Protein AF-A0A150Q938-F1 (afdb_monomer)

Radius of gyration: 15.61 Å; Cα contacts (8 Å, |Δi|>4): 408; chains: 1; bounding box: 39×39×45 Å

Mean predicted aligned error: 3.05 Å

Structure (mmCIF, N/CA/C/O backbone):
data_AF-A0A150Q938-F1
#
_entry.id   AF-A0A150Q938-F1
#
loop_
_atom_site.group_PDB
_atom_site.id
_atom_site.type_symbol
_atom_site.label_atom_id
_atom_site.label_alt_id
_atom_site.label_comp_id
_atom_site.label_asym_id
_atom_site.label_entity_id
_atom_site.label_seq_id
_atom_site.pdbx_PDB_ins_code
_atom_site.Cartn_x
_atom_site.Cartn_y
_atom_site.Cartn_z
_atom_site.occupancy
_atom_site.B_iso_or_equiv
_atom_site.auth_seq_id
_atom_site.auth_comp_id
_atom_site.auth_asym_id
_atom_site.auth_atom_id
_atom_site.pdbx_PDB_model_num
ATOM 1 N N . MET A 1 1 ? -13.791 1.016 -12.709 1.00 67.88 1 MET A N 1
ATOM 2 C CA . MET A 1 1 ? -12.717 1.464 -11.797 1.00 67.88 1 MET A CA 1
ATOM 3 C C . MET A 1 1 ? -12.710 0.526 -10.602 1.00 67.88 1 MET A C 1
ATOM 5 O O . MET A 1 1 ? -13.787 0.150 -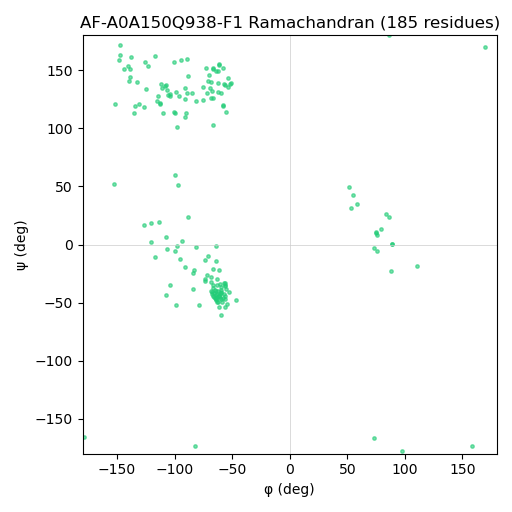10.162 1.00 67.88 1 MET A O 1
ATOM 9 N N . SER A 1 2 ? -11.537 0.070 -10.159 1.00 90.56 2 SER A N 1
ATOM 10 C CA . SER A 1 2 ? -11.429 -0.895 -9.054 1.00 90.56 2 SER A CA 1
ATOM 11 C C . SER A 1 2 ? -11.876 -0.254 -7.722 1.00 90.56 2 SER A C 1
ATOM 13 O O . SER A 1 2 ? -11.40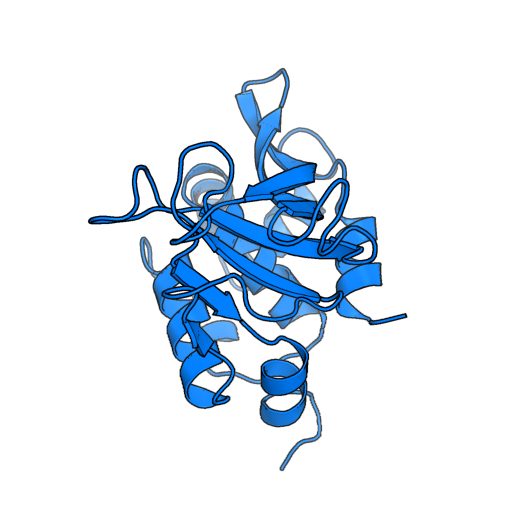7 0.852 -7.439 1.00 90.56 2 SER A O 1
ATOM 15 N N . PRO A 1 3 ? -12.735 -0.894 -6.894 1.00 93.81 3 PRO A N 1
ATOM 16 C CA . PRO A 1 3 ? -13.204 -0.321 -5.624 1.00 93.81 3 PRO A CA 1
ATOM 17 C C . PRO A 1 3 ? -12.073 0.073 -4.668 1.00 93.81 3 PRO A C 1
ATOM 19 O O . PRO A 1 3 ? -12.161 1.095 -3.989 1.00 93.81 3 PRO A O 1
ATOM 22 N N . ILE A 1 4 ? -10.973 -0.690 -4.649 1.00 96.94 4 ILE A N 1
ATOM 23 C CA . ILE A 1 4 ? -9.808 -0.340 -3.827 1.00 96.94 4 ILE A CA 1
ATOM 24 C C . ILE A 1 4 ? -9.118 0.933 -4.312 1.00 96.94 4 ILE A C 1
ATOM 26 O O . ILE A 1 4 ? -8.672 1.717 -3.485 1.00 96.94 4 ILE A O 1
ATOM 30 N N . VAL A 1 5 ? -9.073 1.186 -5.623 1.00 97.88 5 VAL A N 1
ATOM 31 C CA . VAL A 1 5 ? -8.466 2.407 -6.174 1.00 97.88 5 VAL A CA 1
ATOM 32 C C . VAL A 1 5 ? -9.305 3.626 -5.809 1.00 97.88 5 VAL A C 1
ATOM 34 O O . VAL A 1 5 ? -8.754 4.666 -5.455 1.00 97.88 5 VAL A O 1
ATOM 37 N N . GLU A 1 6 ? -10.632 3.505 -5.862 1.00 97.81 6 GLU A N 1
ATOM 38 C CA . GLU A 1 6 ? -11.543 4.573 -5.448 1.00 97.81 6 GLU A CA 1
ATOM 39 C C . GLU A 1 6 ? -11.393 4.886 -3.956 1.00 97.81 6 GLU A C 1
ATOM 41 O O . GLU A 1 6 ? -11.171 6.043 -3.584 1.00 97.81 6 GLU A O 1
ATOM 46 N N . LEU A 1 7 ? -11.416 3.847 -3.111 1.00 97.88 7 LEU A N 1
ATOM 47 C CA . LEU A 1 7 ? -11.170 3.991 -1.682 1.00 97.88 7 LEU A CA 1
ATOM 48 C C . LEU A 1 7 ? -9.817 4.659 -1.439 1.00 97.88 7 LEU A C 1
ATOM 50 O O . LEU A 1 7 ? -9.778 5.689 -0.774 1.00 97.88 7 LEU A O 1
ATOM 54 N N . ALA A 1 8 ? -8.740 4.124 -2.013 1.00 97.81 8 ALA A N 1
ATOM 55 C CA . ALA A 1 8 ? -7.379 4.615 -1.847 1.00 97.81 8 ALA A CA 1
ATOM 56 C C . ALA A 1 8 ? -7.245 6.098 -2.236 1.00 97.81 8 ALA A C 1
ATOM 58 O O . ALA A 1 8 ? -6.689 6.890 -1.475 1.00 97.81 8 ALA A O 1
ATOM 59 N N . ARG A 1 9 ? -7.837 6.520 -3.362 1.00 98.00 9 ARG A N 1
ATOM 60 C CA . ARG A 1 9 ? -7.868 7.937 -3.770 1.00 98.00 9 ARG A CA 1
ATOM 61 C C . ARG A 1 9 ? -8.567 8.829 -2.740 1.00 98.00 9 ARG A C 1
ATOM 63 O O . ARG A 1 9 ? -8.106 9.941 -2.508 1.00 98.00 9 ARG A O 1
ATOM 70 N N . SER A 1 10 ? -9.625 8.343 -2.089 1.00 97.81 10 SER A N 1
ATOM 71 C CA . SER A 1 10 ? -10.355 9.090 -1.048 1.00 97.81 10 SER A CA 1
ATOM 72 C C . SER A 1 10 ? -9.587 9.265 0.274 1.00 97.81 10 SER A C 1
ATOM 74 O O . SER A 1 10 ? -10.065 9.972 1.170 1.00 97.81 10 SER A O 1
ATOM 76 N N . LEU A 1 11 ? -8.449 8.575 0.430 1.00 98.00 11 LEU A N 1
ATOM 77 C CA . LEU A 1 11 ? -7.600 8.631 1.621 1.00 98.00 11 LEU A CA 1
ATOM 78 C C . LEU A 1 11 ? -6.446 9.626 1.485 1.00 98.00 11 LEU A C 1
ATOM 80 O O . LEU A 1 11 ? -5.802 9.929 2.488 1.00 98.00 11 LEU A O 1
ATOM 84 N N . ASP A 1 12 ? -6.166 10.123 0.279 1.00 97.94 12 ASP A N 1
ATOM 85 C CA . ASP A 1 12 ? -5.116 11.118 0.076 1.00 97.94 12 ASP A CA 1
ATOM 86 C C . ASP A 1 12 ? -5.353 12.345 0.963 1.00 97.94 12 ASP A C 1
ATOM 88 O O . ASP A 1 12 ? -6.481 12.812 1.124 1.00 97.94 12 ASP A O 1
ATOM 92 N N . GLY A 1 13 ? -4.291 12.858 1.576 1.00 96.25 13 GLY A N 1
ATOM 93 C CA . GLY A 1 13 ? -4.401 13.985 2.496 1.00 96.25 13 GLY A CA 1
ATOM 94 C C . GLY A 1 13 ? -4.686 13.596 3.951 1.00 96.25 13 GLY A C 1
ATOM 95 O O . GLY A 1 13 ? -4.334 14.373 4.838 1.00 96.25 13 GLY A O 1
ATOM 96 N N . MET A 1 14 ? -5.247 12.413 4.229 1.00 97.56 14 MET A N 1
ATOM 97 C CA . MET A 1 14 ? -5.627 11.968 5.580 1.00 97.56 14 MET A CA 1
ATOM 98 C C . MET A 1 14 ? -4.409 11.659 6.469 1.00 97.56 14 MET A C 1
ATOM 100 O O . MET A 1 14 ? -3.406 11.141 5.988 1.00 97.56 14 MET A O 1
ATOM 104 N N . GLY A 1 15 ? -4.482 11.924 7.774 1.00 96.56 15 GLY A N 1
ATOM 105 C CA . GLY A 1 15 ? -3.398 11.660 8.721 1.00 96.56 15 GLY A CA 1
ATOM 106 C C . GLY A 1 15 ? -3.733 12.019 10.168 1.00 96.56 15 GLY A C 1
ATOM 107 O O . GLY A 1 15 ? -4.882 12.239 10.539 1.00 96.56 15 GLY A O 1
ATOM 108 N N . MET A 1 16 ? -2.713 12.085 11.022 1.00 95.94 16 MET A N 1
ATOM 109 C CA . MET A 1 16 ? -2.892 12.440 12.437 1.00 95.94 16 MET A CA 1
ATOM 110 C C . MET A 1 16 ? -3.230 13.920 12.666 1.00 95.94 16 MET A C 1
ATOM 112 O O . MET A 1 16 ? -3.876 14.243 13.665 1.00 95.94 16 MET A O 1
ATOM 116 N N . SER A 1 17 ? -2.818 14.799 11.753 1.00 96.00 17 SER A N 1
ATOM 117 C CA . SER A 1 17 ? -3.125 16.236 11.747 1.00 96.00 17 SER A CA 1
ATOM 118 C C . SER A 1 17 ? -4.400 16.578 10.959 1.00 96.00 17 SER A C 1
ATOM 120 O O . SER A 1 17 ? -4.997 17.627 11.184 1.00 96.00 17 SER A O 1
ATOM 122 N N . SER A 1 18 ? -4.851 15.687 10.067 1.00 95.44 18 SER A N 1
ATOM 123 C CA . SER A 1 18 ? -5.960 15.902 9.130 1.00 95.44 18 SER A CA 1
ATOM 124 C C . SER A 1 18 ? -6.905 14.695 9.099 1.00 95.44 18 SER A C 1
ATOM 126 O O . SER A 1 18 ? -6.520 13.587 8.744 1.00 95.44 18 SER A O 1
ATOM 128 N N . ALA A 1 19 ? -8.181 14.885 9.448 1.00 96.81 19 ALA A N 1
ATOM 129 C CA . ALA A 1 19 ? -9.153 13.783 9.552 1.00 96.81 19 ALA A CA 1
ATOM 130 C C . ALA A 1 19 ? -8.696 12.645 10.499 1.00 96.81 19 ALA A C 1
ATOM 132 O O . ALA A 1 19 ? -8.882 11.457 10.224 1.00 96.81 19 ALA A O 1
ATOM 133 N N . ARG A 1 20 ? -8.127 13.033 11.649 1.00 96.62 20 ARG A N 1
ATOM 134 C CA . ARG A 1 20 ? -7.537 12.151 12.667 1.00 96.62 20 ARG A CA 1
ATOM 135 C C . ARG A 1 20 ? -8.400 10.948 13.039 1.00 96.62 20 ARG A C 1
ATOM 137 O O . ARG A 1 20 ? -7.885 9.839 13.107 1.00 96.62 20 ARG A O 1
ATOM 144 N N . GLU A 1 21 ? -9.687 11.145 13.309 1.00 97.00 21 GLU A N 1
ATOM 145 C CA . GLU A 1 21 ? -10.579 10.052 13.723 1.00 97.00 21 GLU A CA 1
ATOM 146 C C . GLU A 1 21 ? -10.735 9.003 12.621 1.00 97.00 21 GLU A C 1
ATOM 148 O O . GLU A 1 21 ? -10.606 7.808 12.882 1.00 97.00 21 GLU A O 1
ATOM 153 N N . ARG A 1 22 ? -10.905 9.449 11.371 1.00 97.31 22 ARG A N 1
ATOM 154 C CA . ARG A 1 22 ? -10.969 8.570 10.199 1.00 97.31 22 ARG A CA 1
ATOM 155 C C . ARG A 1 22 ? -9.638 7.845 9.976 1.00 97.31 22 ARG A C 1
ATOM 157 O O . ARG A 1 22 ? -9.645 6.655 9.673 1.00 97.31 22 ARG A O 1
ATOM 164 N N . TYR A 1 23 ? -8.506 8.524 10.181 1.00 97.38 23 TYR A N 1
ATOM 165 C CA . TYR A 1 23 ? -7.179 7.910 10.091 1.00 97.38 23 TYR A CA 1
ATOM 166 C C . TYR A 1 23 ? -6.969 6.827 11.155 1.00 97.38 23 TYR A C 1
ATOM 168 O O . TYR A 1 23 ? -6.564 5.714 10.826 1.00 97.38 23 TYR A O 1
ATOM 176 N N . LEU A 1 24 ? -7.297 7.127 12.417 1.00 96.56 24 LEU A N 1
ATOM 177 C CA . LEU A 1 24 ? -7.208 6.177 13.528 1.00 96.56 24 LEU A CA 1
ATOM 178 C C . LEU A 1 24 ? -8.140 4.981 13.325 1.00 96.56 24 LEU A C 1
ATOM 180 O O . LEU A 1 24 ? -7.723 3.853 13.573 1.00 96.56 24 LEU A O 1
ATOM 184 N N . GLY A 1 25 ? -9.353 5.217 12.817 1.00 96.44 25 GLY A N 1
ATOM 185 C CA . GLY A 1 25 ? -10.261 4.154 12.396 1.00 96.44 25 GLY A CA 1
ATOM 186 C C . GLY A 1 25 ? -9.625 3.271 11.324 1.00 96.44 25 GLY A C 1
ATOM 187 O O . GLY A 1 25 ? -9.601 2.059 11.466 1.00 96.44 25 GLY A O 1
ATOM 188 N N . LEU A 1 26 ? -9.000 3.848 10.297 1.00 96.50 26 LEU A N 1
ATOM 189 C CA . LEU A 1 26 ? -8.363 3.063 9.237 1.00 96.50 26 LEU A CA 1
ATOM 190 C C . LEU A 1 26 ? -7.232 2.156 9.762 1.00 96.50 26 LEU A C 1
ATOM 192 O O . LEU A 1 26 ? -7.230 0.946 9.511 1.00 96.50 26 LEU A O 1
ATOM 196 N N . VAL A 1 27 ? -6.261 2.731 10.480 1.00 95.94 27 VAL A N 1
ATOM 197 C CA . VAL A 1 27 ? -5.034 2.013 10.883 1.00 95.94 27 VAL A CA 1
ATOM 198 C C . VAL A 1 27 ? -5.218 1.164 12.142 1.00 95.94 27 VAL A C 1
ATOM 200 O O . VAL A 1 27 ? -4.461 0.219 12.359 1.00 95.94 27 VAL A O 1
ATOM 203 N N . GLY A 1 28 ? -6.226 1.482 12.958 1.00 94.56 28 GLY A N 1
ATOM 204 C CA . GLY A 1 28 ? -6.468 0.900 14.275 1.00 94.56 28 GLY A CA 1
ATOM 205 C C . GLY A 1 28 ? -7.869 0.322 14.474 1.00 94.56 28 GLY A C 1
ATOM 206 O O . GLY A 1 28 ? -8.245 0.113 15.619 1.00 94.56 28 GLY A O 1
ATOM 207 N N . ASP A 1 29 ? -8.650 0.070 13.415 1.00 91.50 29 ASP A N 1
ATOM 208 C CA . ASP A 1 29 ? -9.966 -0.579 13.559 1.00 91.50 29 ASP A CA 1
ATOM 209 C C . ASP A 1 29 ? -9.879 -1.871 14.398 1.00 91.50 29 ASP A C 1
ATOM 211 O O . ASP A 1 29 ? -8.914 -2.634 14.275 1.00 91.50 29 ASP A O 1
ATOM 215 N N . GLY A 1 30 ? -10.861 -2.086 15.274 1.00 88.62 30 GLY A N 1
ATOM 216 C CA . GLY A 1 30 ? -10.886 -3.177 16.257 1.00 88.62 30 GLY A CA 1
ATOM 217 C C . GLY A 1 30 ? -9.980 -2.998 17.487 1.00 88.62 30 GLY A C 1
ATOM 218 O O . GLY A 1 30 ? -10.057 -3.809 18.408 1.00 88.62 30 GLY A O 1
ATOM 219 N N . GLU A 1 31 ? -9.149 -1.954 17.544 1.00 95.00 31 GLU A N 1
ATOM 220 C CA . GLU A 1 31 ? -8.287 -1.659 18.694 1.00 95.00 31 GLU A CA 1
ATOM 221 C C . GLU A 1 31 ? -8.929 -0.672 19.674 1.00 95.00 31 GLU A C 1
ATOM 223 O O . GLU A 1 31 ? -9.773 0.153 19.322 1.00 95.00 31 GLU A O 1
ATOM 228 N N . ILE A 1 32 ? -8.445 -0.674 20.919 1.00 95.56 32 ILE A N 1
ATOM 229 C CA . ILE A 1 32 ? -8.775 0.394 21.870 1.00 95.56 32 ILE A CA 1
ATOM 230 C C . ILE A 1 32 ? -8.158 1.741 21.427 1.00 95.56 32 ILE A C 1
ATOM 232 O O . ILE A 1 32 ? -7.071 1.757 20.836 1.00 95.56 32 ILE A O 1
ATOM 236 N N . PRO A 1 33 ? -8.756 2.901 21.775 1.00 95.50 33 PRO A N 1
ATOM 237 C CA . PRO A 1 33 ? -8.303 4.210 21.283 1.00 95.50 33 PRO A CA 1
ATOM 238 C C . PRO A 1 33 ? -6.836 4.547 21.574 1.00 95.50 33 PRO A C 1
ATOM 240 O O . PRO A 1 33 ? -6.165 5.193 20.769 1.00 95.50 33 PRO A O 1
ATOM 243 N N . GLN A 1 34 ? -6.310 4.125 22.728 1.00 96.19 34 GLN A N 1
ATOM 244 C CA . GLN A 1 34 ? -4.894 4.316 23.052 1.00 96.19 34 GLN A CA 1
ATOM 245 C C . GLN A 1 34 ? -3.991 3.560 22.078 1.00 96.19 34 GLN A C 1
ATOM 247 O O . GLN A 1 34 ? -3.042 4.137 21.552 1.00 96.19 34 GLN A O 1
ATOM 252 N N . ARG A 1 35 ? -4.339 2.309 21.785 1.00 95.19 35 ARG A N 1
ATOM 253 C CA . ARG A 1 35 ? -3.571 1.446 20.902 1.00 95.19 35 ARG A CA 1
ATOM 254 C C . ARG A 1 35 ? -3.606 1.938 19.459 1.00 95.19 35 ARG A C 1
ATOM 256 O O . ARG A 1 35 ? -2.557 2.022 18.834 1.00 95.19 35 ARG A O 1
ATOM 263 N N . ALA A 1 36 ? -4.761 2.376 18.958 1.00 94.88 36 ALA A N 1
ATOM 264 C CA . ALA A 1 36 ? -4.860 2.989 17.630 1.00 94.88 36 ALA A CA 1
ATOM 265 C C . ALA A 1 36 ? -3.905 4.192 17.465 1.00 94.88 36 ALA A C 1
ATOM 267 O O . ALA A 1 36 ? -3.270 4.346 16.421 1.00 94.88 36 ALA A O 1
ATOM 268 N N . ARG A 1 37 ? -3.740 5.014 18.515 1.00 94.38 37 ARG A N 1
ATOM 269 C CA . ARG A 1 37 ? -2.790 6.143 18.512 1.00 94.38 37 ARG A CA 1
ATOM 270 C C . ARG A 1 37 ? -1.330 5.697 18.463 1.00 94.38 37 ARG A C 1
ATOM 272 O O . ARG A 1 37 ? -0.542 6.348 17.790 1.00 94.38 37 ARG A O 1
ATOM 279 N N . GLU A 1 38 ? -0.971 4.611 19.142 1.00 93.81 38 GLU A N 1
ATOM 280 C CA . GLU A 1 38 ? 0.374 4.022 19.047 1.00 93.81 38 GLU A CA 1
ATOM 281 C C . GLU A 1 38 ? 0.637 3.462 17.646 1.00 93.81 38 GLU A C 1
ATOM 283 O O . GLU A 1 38 ? 1.704 3.653 17.075 1.00 93.81 38 GLU A O 1
ATOM 288 N N . LEU A 1 39 ? -0.351 2.793 17.050 1.00 93.31 39 LEU A N 1
ATOM 289 C CA . LEU A 1 39 ? -0.213 2.220 15.711 1.00 93.31 39 LEU A CA 1
ATOM 290 C C . LEU A 1 39 ? 0.005 3.282 14.633 1.00 93.31 39 LEU A C 1
ATOM 292 O O . LEU A 1 39 ? 0.809 3.071 13.721 1.00 93.31 39 LEU A O 1
ATOM 296 N N . ALA A 1 40 ? -0.617 4.448 14.800 1.00 92.19 40 ALA A N 1
ATOM 297 C CA . ALA A 1 40 ? -0.412 5.624 13.964 1.00 92.19 40 ALA A CA 1
ATOM 298 C C . ALA A 1 40 ? 1.012 6.225 14.031 1.00 92.19 40 ALA A C 1
ATOM 300 O O . ALA A 1 40 ? 1.276 7.211 13.345 1.00 92.19 40 ALA A O 1
ATOM 301 N N . THR A 1 41 ? 1.938 5.675 14.832 1.00 89.88 41 THR A N 1
ATOM 302 C CA . THR A 1 41 ? 3.344 6.125 14.884 1.00 89.88 41 THR A CA 1
ATOM 303 C C . THR A 1 41 ? 4.367 5.069 14.452 1.00 89.88 41 THR A C 1
ATOM 305 O O . THR A 1 41 ? 5.521 5.426 14.220 1.00 89.88 41 THR A O 1
ATOM 308 N N . LEU A 1 42 ? 3.974 3.799 14.272 1.00 83.38 42 LEU A N 1
ATOM 309 C CA . LEU A 1 42 ? 4.919 2.679 14.114 1.00 83.38 42 LEU A CA 1
ATOM 310 C C . LEU A 1 42 ? 5.024 2.108 12.690 1.00 83.38 42 LEU A C 1
ATOM 312 O O . LEU A 1 42 ? 6.124 1.795 12.240 1.00 83.38 42 LEU A O 1
ATOM 316 N N . SER A 1 43 ? 3.908 1.903 11.977 1.00 76.69 43 SER A N 1
ATOM 317 C CA . SER A 1 43 ? 3.910 1.179 10.684 1.00 76.69 43 SER A CA 1
ATOM 318 C C . SER A 1 43 ? 2.775 1.616 9.752 1.00 76.69 43 SER A C 1
ATOM 320 O O . SER A 1 43 ? 2.009 0.789 9.252 1.00 76.69 43 SER A O 1
ATOM 322 N N . GLY A 1 44 ? 2.649 2.926 9.528 1.00 86.31 44 GLY A N 1
ATOM 323 C CA . GLY A 1 44 ? 1.529 3.503 8.785 1.00 86.31 44 GLY A CA 1
ATOM 324 C C . GLY A 1 44 ? 1.355 2.960 7.367 1.00 86.31 44 GLY A C 1
ATOM 325 O O . GLY A 1 44 ? 0.220 2.816 6.932 1.00 86.31 44 GLY A O 1
ATOM 326 N N . CYS A 1 45 ? 2.432 2.601 6.660 1.00 95.06 45 CYS A N 1
ATOM 327 C CA . CYS A 1 45 ? 2.350 2.088 5.288 1.00 95.06 45 CYS A CA 1
ATOM 328 C C . CYS A 1 45 ? 1.510 0.802 5.189 1.00 95.06 45 CYS A C 1
ATOM 330 O O . CYS A 1 45 ? 0.449 0.792 4.566 1.00 95.06 45 CYS A O 1
ATOM 332 N N . ALA A 1 46 ? 1.916 -0.264 5.879 1.00 96.81 46 ALA A N 1
ATOM 333 C CA . ALA A 1 46 ? 1.218 -1.547 5.821 1.00 96.81 46 ALA A CA 1
ATOM 334 C C . ALA A 1 46 ? -0.113 -1.549 6.587 1.00 96.81 46 ALA A C 1
ATOM 336 O O . ALA A 1 46 ? -1.051 -2.240 6.187 1.00 96.81 46 ALA A O 1
ATOM 337 N N . LEU A 1 47 ? -0.239 -0.752 7.653 1.00 97.12 47 LEU A N 1
ATOM 338 C CA . LEU A 1 47 ? -1.506 -0.618 8.374 1.00 97.12 47 LEU A CA 1
ATOM 339 C C . LEU A 1 47 ? -2.581 0.101 7.551 1.00 97.12 47 LEU A C 1
ATOM 341 O O . LEU A 1 47 ? -3.752 -0.248 7.670 1.00 97.12 47 LEU A O 1
ATOM 345 N N . VAL A 1 48 ? -2.204 1.047 6.684 1.00 97.94 48 VAL A N 1
ATOM 346 C CA . VAL A 1 48 ? -3.133 1.680 5.733 1.00 97.94 48 VAL A CA 1
ATOM 347 C C . VAL A 1 48 ? -3.660 0.656 4.728 1.00 97.94 48 VAL A C 1
ATOM 349 O O . VAL A 1 48 ? -4.873 0.562 4.554 1.00 97.94 48 VAL A O 1
ATOM 352 N N . VAL A 1 49 ? -2.789 -0.174 4.141 1.00 98.19 49 VAL A N 1
ATOM 353 C CA . VAL A 1 49 ? -3.203 -1.268 3.237 1.00 98.19 49 VAL A CA 1
ATOM 354 C C . VAL A 1 49 ? -4.146 -2.239 3.947 1.00 98.19 49 VAL A C 1
ATOM 356 O O . VAL A 1 49 ? -5.242 -2.515 3.460 1.00 98.19 49 VAL A O 1
ATOM 359 N N . ARG A 1 50 ? -3.769 -2.692 5.150 1.00 97.38 50 ARG A N 1
ATOM 360 C CA . ARG A 1 50 ? -4.601 -3.564 5.992 1.00 97.38 50 ARG A CA 1
ATOM 361 C C . ARG A 1 50 ? -5.966 -2.933 6.289 1.00 97.38 50 ARG A C 1
ATOM 363 O O . ARG A 1 50 ? -6.988 -3.613 6.229 1.00 97.38 50 ARG A O 1
ATOM 370 N N . GLY A 1 51 ? -5.989 -1.639 6.602 1.00 97.25 51 GLY A N 1
ATOM 371 C CA . GLY A 1 51 ? -7.204 -0.860 6.819 1.00 97.25 51 GLY A CA 1
ATOM 372 C C . GLY A 1 51 ? -8.108 -0.817 5.589 1.00 97.25 51 GLY A C 1
ATOM 373 O O . GLY A 1 51 ? -9.302 -1.072 5.713 1.00 97.25 51 GLY A O 1
ATOM 374 N N . MET A 1 52 ? -7.545 -0.572 4.401 1.00 98.19 52 MET A N 1
ATOM 375 C CA . MET A 1 52 ? -8.305 -0.573 3.145 1.00 98.19 52 MET A CA 1
ATOM 376 C C . MET A 1 52 ? -8.924 -1.940 2.859 1.00 98.19 52 MET A C 1
ATOM 378 O O . MET A 1 52 ? -10.103 -2.033 2.533 1.00 98.19 52 MET A O 1
ATOM 382 N N . TRP A 1 53 ? -8.152 -3.009 3.042 1.00 98.06 53 TRP A N 1
ATOM 383 C CA .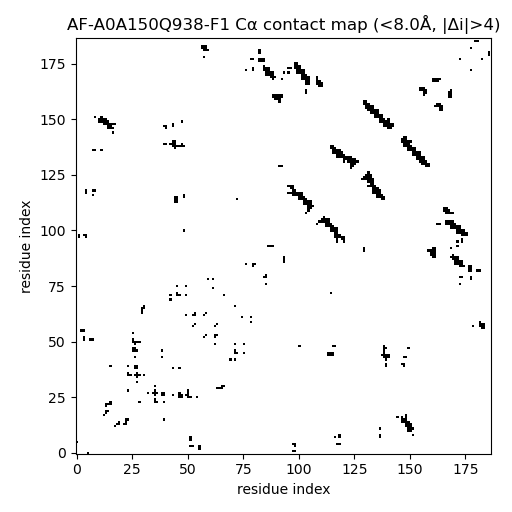 TRP A 1 53 ? -8.623 -4.381 2.867 1.00 98.06 53 TRP A CA 1
ATOM 384 C C . TRP A 1 53 ? -9.796 -4.722 3.796 1.00 98.06 53 TRP A C 1
ATOM 386 O O . TRP A 1 53 ? -10.776 -5.319 3.352 1.00 98.06 53 TRP A O 1
ATOM 396 N N . ARG A 1 54 ? -9.746 -4.282 5.061 1.00 97.00 54 ARG A N 1
ATOM 397 C CA . ARG A 1 54 ? -10.873 -4.405 6.004 1.00 97.00 54 ARG A CA 1
ATOM 398 C C . ARG A 1 54 ? -12.084 -3.585 5.585 1.00 97.00 54 ARG A C 1
ATOM 400 O O . ARG A 1 54 ? -13.192 -4.106 5.602 1.00 97.00 54 ARG A O 1
ATOM 407 N N . ALA A 1 55 ? -11.876 -2.330 5.190 1.00 96.81 55 ALA A N 1
ATOM 408 C CA . ALA A 1 55 ? -12.953 -1.423 4.799 1.00 96.81 55 ALA A CA 1
ATOM 409 C C . ALA A 1 55 ? -13.723 -1.915 3.562 1.00 96.81 55 ALA A C 1
ATOM 411 O O . ALA A 1 55 ? -14.920 -1.672 3.450 1.00 96.81 55 ALA A O 1
ATOM 412 N N . LEU A 1 56 ? -13.059 -2.645 2.662 1.00 96.56 56 LEU A N 1
ATOM 413 C CA . LEU A 1 56 ? -13.703 -3.303 1.521 1.00 96.56 56 LEU A CA 1
ATOM 414 C C . LEU A 1 56 ? -14.355 -4.650 1.880 1.00 96.56 56 LEU A C 1
ATOM 416 O O . LEU A 1 56 ? -14.955 -5.292 1.022 1.00 96.56 56 LEU A O 1
ATOM 420 N N . GLY A 1 57 ? -14.239 -5.093 3.132 1.00 96.38 57 GLY A N 1
ATOM 421 C CA . GLY A 1 57 ? -14.868 -6.307 3.629 1.00 96.38 57 GLY A CA 1
ATOM 422 C C . GLY A 1 57 ? -14.096 -7.593 3.343 1.00 96.38 57 GLY A C 1
ATOM 423 O O . GLY A 1 57 ? -14.724 -8.645 3.294 1.00 96.38 57 GLY A O 1
ATOM 424 N N . LEU A 1 58 ? -12.769 -7.575 3.173 1.00 97.12 58 LEU A N 1
ATOM 425 C CA . LEU A 1 58 ? -12.024 -8.833 3.032 1.00 97.12 58 LEU A CA 1
ATOM 426 C C . LEU A 1 58 ? -12.141 -9.715 4.289 1.00 97.12 58 LEU A C 1
ATOM 428 O O . LEU A 1 58 ? -11.911 -9.281 5.419 1.00 97.12 58 LEU A O 1
ATOM 432 N N . GLN A 1 59 ? -12.469 -10.987 4.081 1.00 95.69 59 GLN A N 1
ATOM 433 C CA . GLN A 1 59 ? -12.819 -11.968 5.103 1.00 95.69 59 GLN A CA 1
ATOM 434 C C . GLN A 1 59 ? -11.626 -12.882 5.436 1.00 95.69 59 GLN A C 1
ATOM 436 O O . GLN A 1 59 ? -11.704 -14.097 5.295 1.00 95.69 59 GLN A O 1
ATOM 441 N N . HIS A 1 60 ? -10.510 -12.311 5.904 1.00 96.62 60 HIS A N 1
ATOM 442 C CA . HIS A 1 60 ? -9.352 -13.093 6.363 1.00 96.62 60 HIS A CA 1
ATOM 443 C C . HIS A 1 60 ? -9.195 -13.037 7.896 1.00 96.62 60 HIS A C 1
ATOM 445 O O . HIS A 1 60 ? -9.268 -11.941 8.462 1.00 96.62 60 HIS A O 1
ATOM 451 N N . PRO A 1 61 ? -8.904 -14.153 8.601 1.00 96.31 61 PRO A N 1
ATOM 452 C CA . PRO A 1 61 ? -8.753 -14.163 10.062 1.00 96.31 61 PRO A CA 1
ATOM 453 C C . PRO A 1 61 ? -7.764 -13.121 10.609 1.00 96.31 61 PRO A C 1
ATOM 455 O O . PRO A 1 61 ? -8.061 -12.437 11.585 1.00 96.31 61 PRO A O 1
ATOM 458 N N . ILE A 1 62 ? -6.622 -12.926 9.936 1.00 97.06 62 ILE A N 1
ATOM 459 C CA . ILE A 1 62 ? -5.614 -11.909 10.307 1.00 97.06 62 ILE A CA 1
ATOM 460 C C . ILE A 1 62 ? -6.176 -10.481 10.273 1.00 97.06 62 ILE A C 1
ATOM 462 O O . ILE A 1 62 ? -5.766 -9.638 11.070 1.00 97.06 62 ILE A O 1
ATOM 466 N N . LEU A 1 63 ? -7.106 -10.180 9.363 1.00 95.94 63 LEU A N 1
ATOM 467 C CA . LEU A 1 63 ? -7.717 -8.853 9.276 1.00 95.94 63 LEU A CA 1
ATOM 468 C C . LEU A 1 63 ? -8.705 -8.608 10.422 1.00 95.94 63 LEU A C 1
ATOM 470 O O . LEU A 1 63 ? -8.822 -7.478 10.884 1.00 95.94 63 LEU A O 1
ATOM 474 N N . ARG A 1 64 ? -9.375 -9.657 10.909 1.00 93.19 64 ARG A N 1
ATOM 475 C CA . ARG A 1 64 ? -10.351 -9.563 12.006 1.00 93.19 64 ARG A CA 1
ATOM 476 C C . ARG A 1 64 ? -9.712 -9.595 13.396 1.00 93.19 64 ARG A C 1
ATOM 478 O O . ARG A 1 64 ? -10.308 -9.114 14.352 1.00 93.19 64 ARG A O 1
ATOM 485 N N . ALA A 1 65 ? -8.527 -10.186 13.521 1.00 93.94 65 ALA A N 1
ATOM 486 C CA . ALA A 1 65 ? -7.807 -10.249 14.786 1.00 93.94 65 ALA A CA 1
ATOM 487 C C . ALA A 1 65 ? -7.208 -8.881 15.184 1.00 93.94 65 ALA A C 1
ATOM 489 O O . ALA A 1 65 ? -6.823 -8.098 14.303 1.00 93.94 65 ALA A O 1
ATOM 490 N N . PRO A 1 66 ? -7.039 -8.612 16.494 1.00 93.12 66 PRO A N 1
ATOM 491 C CA . PRO A 1 66 ? -6.214 -7.504 16.964 1.00 93.12 66 PRO A CA 1
ATOM 492 C C . PRO A 1 66 ? -4.802 -7.556 16.370 1.00 93.12 66 PRO A C 1
ATOM 494 O O . PRO A 1 66 ? -4.213 -8.625 16.173 1.00 93.12 66 PRO A O 1
ATOM 497 N N . TYR A 1 67 ? -4.251 -6.389 16.067 1.00 94.19 67 TYR A N 1
ATOM 498 C CA . TYR A 1 67 ? -2.952 -6.242 15.443 1.00 94.19 67 TYR A CA 1
ATOM 499 C C . TYR A 1 67 ? -1.809 -6.587 16.401 1.00 94.19 67 TYR A C 1
ATOM 501 O O . TYR A 1 67 ? -1.667 -6.041 17.499 1.00 94.19 67 TYR A O 1
ATOM 509 N N . ARG A 1 68 ? -0.902 -7.438 15.919 1.00 93.69 68 ARG A N 1
ATOM 510 C CA . ARG A 1 68 ? 0.334 -7.810 16.614 1.00 93.69 68 ARG A CA 1
ATOM 511 C C . ARG A 1 68 ? 1.458 -6.857 16.200 1.00 93.69 68 ARG A C 1
ATOM 513 O O . ARG A 1 68 ? 1.737 -6.718 15.014 1.00 93.69 68 ARG A O 1
ATOM 520 N N . THR A 1 69 ? 2.125 -6.202 17.154 1.00 92.25 69 THR A N 1
ATOM 521 C CA . THR A 1 69 ? 3.230 -5.264 16.855 1.00 92.25 69 THR A CA 1
ATOM 522 C C . THR A 1 69 ? 4.286 -5.907 15.952 1.00 92.25 69 THR A C 1
ATOM 524 O O . THR A 1 69 ? 4.677 -7.049 16.175 1.00 92.25 69 THR A O 1
ATOM 527 N N . GLY A 1 70 ? 4.781 -5.156 14.962 1.00 91.62 70 GLY A N 1
ATOM 528 C CA . GLY A 1 70 ? 5.872 -5.595 14.084 1.00 91.62 70 GLY A CA 1
ATOM 529 C C . GLY A 1 70 ? 5.464 -6.617 13.020 1.00 91.62 70 GLY A C 1
ATOM 530 O O . GLY A 1 70 ? 6.328 -7.165 12.343 1.00 91.62 70 GLY A O 1
ATOM 531 N N . ARG A 1 71 ? 4.163 -6.888 12.861 1.00 94.94 71 ARG A N 1
ATOM 532 C CA . ARG A 1 71 ? 3.657 -7.901 11.928 1.00 94.94 71 ARG A CA 1
ATOM 533 C C . ARG A 1 71 ? 2.988 -7.339 10.680 1.00 94.94 71 ARG A C 1
ATOM 535 O O . ARG A 1 71 ? 2.644 -8.136 9.825 1.00 94.94 71 ARG A O 1
ATOM 542 N N . ALA A 1 72 ? 2.830 -6.022 10.524 1.00 94.38 72 ALA A N 1
ATOM 543 C CA . ALA A 1 72 ? 1.989 -5.459 9.460 1.00 94.38 72 ALA A CA 1
ATOM 544 C C . ALA A 1 72 ? 2.360 -5.952 8.051 1.00 94.38 72 ALA A C 1
ATOM 546 O O . ALA A 1 72 ? 1.495 -6.466 7.353 1.00 94.38 72 ALA A O 1
ATOM 547 N N . VAL A 1 73 ? 3.634 -5.873 7.650 1.00 96.56 73 VAL A N 1
ATOM 548 C CA . VAL A 1 73 ? 4.080 -6.376 6.335 1.00 96.56 73 VAL A CA 1
ATOM 549 C C . VAL A 1 73 ? 3.963 -7.902 6.254 1.00 96.56 73 VAL A C 1
ATOM 551 O O . VAL A 1 73 ? 3.456 -8.427 5.266 1.00 96.56 73 VAL A O 1
ATOM 554 N N . ALA A 1 74 ? 4.386 -8.619 7.300 1.00 96.69 74 ALA A N 1
ATOM 555 C CA . ALA A 1 74 ? 4.316 -10.081 7.346 1.00 96.69 74 ALA A CA 1
ATOM 556 C C . ALA A 1 74 ? 2.874 -10.602 7.217 1.00 96.69 74 ALA A C 1
ATOM 558 O O . ALA A 1 74 ? 2.636 -11.584 6.524 1.00 96.69 74 ALA A O 1
ATOM 559 N N . ASP A 1 75 ? 1.920 -9.919 7.842 1.00 97.38 75 ASP A N 1
ATOM 560 C CA . ASP A 1 75 ? 0.497 -10.229 7.799 1.00 97.38 75 ASP A CA 1
ATOM 561 C C . ASP A 1 75 ? -0.083 -9.994 6.388 1.00 97.38 75 ASP A C 1
ATOM 563 O O . ASP A 1 75 ? -0.837 -10.836 5.906 1.00 97.38 75 ASP A O 1
ATOM 567 N N . LEU A 1 76 ? 0.310 -8.920 5.682 1.00 98.00 76 LEU A N 1
ATOM 568 C CA . LEU A 1 76 ? -0.071 -8.718 4.271 1.00 98.00 76 LEU A CA 1
ATOM 569 C C . LEU A 1 76 ? 0.470 -9.840 3.374 1.00 98.00 76 LEU A C 1
ATOM 571 O O . LEU A 1 76 ? -0.258 -10.368 2.537 1.00 98.00 76 LEU A O 1
ATOM 575 N N . VAL A 1 77 ? 1.734 -10.225 3.571 1.00 98.19 77 VAL A N 1
ATOM 576 C CA . VAL A 1 77 ? 2.379 -11.312 2.818 1.00 98.19 77 VAL A CA 1
ATOM 577 C C . VAL A 1 77 ? 1.702 -12.656 3.093 1.00 98.19 77 VAL A C 1
ATOM 579 O O . VAL A 1 77 ? 1.523 -13.447 2.173 1.00 98.19 77 VAL A O 1
ATOM 582 N N . GLU A 1 78 ? 1.311 -12.927 4.338 1.00 98.44 78 GLU A N 1
ATOM 583 C CA . GLU A 1 78 ? 0.606 -14.154 4.724 1.00 98.44 78 GLU A CA 1
ATOM 584 C C . GLU A 1 78 ? -0.775 -14.244 4.057 1.00 98.44 78 GLU A C 1
ATOM 586 O O . GLU A 1 78 ? -1.090 -15.266 3.446 1.00 98.44 78 GLU A O 1
ATOM 591 N N . ILE A 1 79 ? -1.545 -13.149 4.072 1.00 98.31 79 ILE A N 1
ATOM 592 C CA . ILE A 1 79 ? -2.832 -13.047 3.361 1.00 98.31 79 ILE A CA 1
ATOM 593 C C . ILE A 1 79 ? -2.642 -13.262 1.853 1.00 98.31 79 ILE A C 1
ATOM 595 O O . ILE A 1 79 ? -3.386 -14.028 1.239 1.00 98.31 79 ILE A O 1
ATOM 599 N N . ALA A 1 80 ? -1.639 -12.605 1.260 1.00 98.38 80 ALA A N 1
ATOM 600 C CA . ALA A 1 80 ? -1.343 -12.703 -0.166 1.00 98.38 80 ALA A CA 1
ATOM 601 C C . ALA A 1 80 ? -0.940 -14.125 -0.574 1.00 98.38 80 ALA A C 1
ATOM 603 O O . ALA A 1 80 ? -1.426 -14.636 -1.579 1.00 98.38 80 ALA A O 1
ATOM 604 N N . ARG A 1 81 ? -0.104 -14.802 0.225 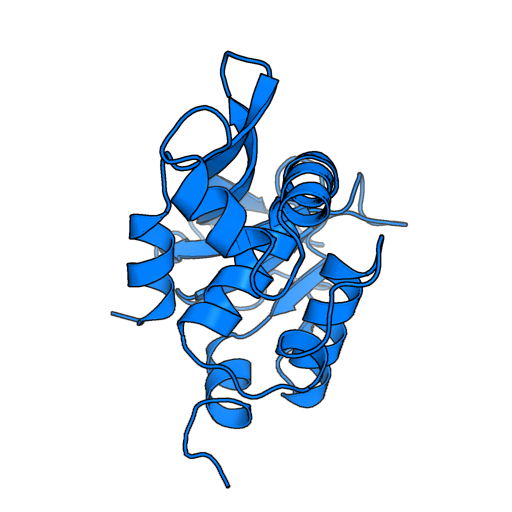1.00 98.25 81 ARG A N 1
ATOM 605 C CA . ARG A 1 81 ? 0.266 -16.207 -0.007 1.00 98.25 81 ARG A CA 1
ATOM 606 C C . ARG A 1 81 ? -0.946 -17.130 0.034 1.00 98.25 81 ARG A C 1
ATOM 608 O O . ARG A 1 81 ? -1.069 -17.979 -0.838 1.00 98.25 81 ARG A O 1
ATOM 615 N N . GLY A 1 82 ? -1.855 -16.936 0.991 1.00 97.50 82 GLY A N 1
ATOM 616 C CA . GLY A 1 82 ? -3.099 -17.709 1.075 1.00 97.50 82 GLY A CA 1
ATOM 617 C C . GLY A 1 82 ? -4.060 -17.503 -0.108 1.00 97.50 82 GLY A C 1
ATOM 618 O O . GLY A 1 82 ? -4.993 -18.287 -0.270 1.00 97.50 82 GLY A O 1
ATOM 619 N N . ALA A 1 83 ? -3.836 -16.466 -0.920 1.00 97.94 83 ALA A N 1
ATOM 620 C CA . ALA A 1 83 ? -4.566 -16.173 -2.153 1.00 97.94 83 ALA A CA 1
ATOM 621 C C . ALA A 1 83 ? -3.755 -16.437 -3.432 1.00 97.94 83 ALA A C 1
ATOM 623 O O . ALA A 1 83 ? -4.213 -16.059 -4.506 1.00 97.94 83 ALA A O 1
ATOM 624 N N . GLU A 1 84 ? -2.551 -17.015 -3.325 1.00 98.12 84 GLU A N 1
ATOM 625 C CA . GLU A 1 84 ? -1.615 -17.179 -4.453 1.00 98.12 84 GLU A CA 1
ATOM 626 C C . GLU A 1 84 ? -1.327 -15.856 -5.195 1.00 98.12 84 GLU A C 1
ATOM 628 O O . GLU A 1 84 ? -1.065 -15.821 -6.391 1.00 98.12 84 GLU A O 1
ATOM 633 N N . ALA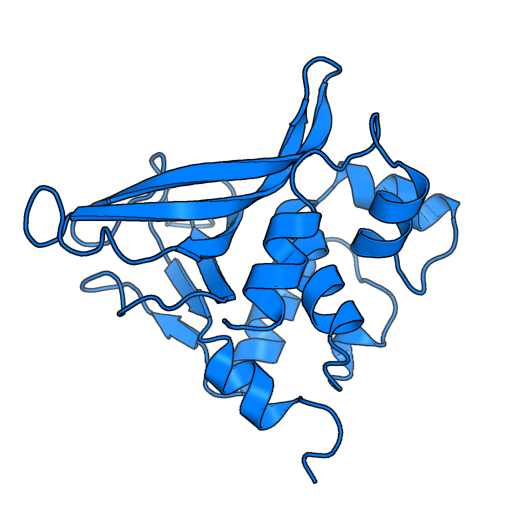 A 1 85 ? -1.363 -14.742 -4.461 1.00 98.31 85 ALA A N 1
ATOM 634 C CA . ALA A 1 85 ? -1.304 -13.387 -5.003 1.00 98.31 85 ALA A CA 1
ATOM 635 C C . ALA A 1 85 ? 0.096 -12.753 -4.951 1.00 98.31 85 ALA A C 1
ATOM 637 O O . ALA A 1 85 ? 0.258 -11.593 -5.319 1.00 98.31 85 ALA A O 1
ATOM 638 N N . LEU A 1 86 ? 1.098 -13.457 -4.416 1.00 98.19 86 LEU A N 1
ATOM 639 C CA . LEU A 1 86 ? 2.434 -12.905 -4.187 1.00 98.19 86 LEU A CA 1
ATOM 640 C C . LEU A 1 86 ? 3.340 -13.156 -5.398 1.00 98.19 86 LEU A C 1
ATOM 642 O O . LEU A 1 86 ? 3.764 -14.285 -5.634 1.00 98.19 86 LEU A O 1
ATOM 646 N N . LEU A 1 87 ? 3.676 -12.092 -6.123 1.00 98.12 87 LEU A N 1
ATOM 647 C CA . LEU A 1 87 ? 4.534 -12.120 -7.305 1.00 98.12 87 LEU A CA 1
ATOM 648 C C . LEU A 1 87 ? 5.928 -11.593 -6.949 1.00 98.12 87 LEU A C 1
ATOM 650 O O . LEU A 1 87 ? 6.064 -10.508 -6.382 1.00 98.12 87 LEU A O 1
ATOM 654 N N . GLU A 1 88 ? 6.974 -12.352 -7.267 1.00 96.62 88 GLU A N 1
ATOM 655 C CA . GLU A 1 88 ? 8.362 -11.957 -7.009 1.00 96.62 88 GLU A CA 1
ATOM 656 C C . GLU A 1 88 ? 8.918 -11.088 -8.139 1.00 96.62 88 GLU A C 1
ATOM 658 O O . GLU A 1 88 ? 8.838 -11.446 -9.311 1.00 96.62 88 GLU A O 1
ATOM 663 N N . ALA A 1 89 ? 9.513 -9.951 -7.777 1.00 94.81 89 ALA A N 1
ATOM 664 C CA . ALA A 1 89 ? 10.067 -8.986 -8.723 1.00 94.81 89 ALA A CA 1
ATOM 665 C C . ALA A 1 89 ? 11.582 -9.187 -8.909 1.00 94.81 89 ALA A C 1
ATOM 667 O O . ALA A 1 89 ? 12.373 -8.264 -8.726 1.00 94.81 89 ALA A O 1
ATOM 668 N N . ARG A 1 90 ? 12.014 -10.422 -9.198 1.00 90.88 90 ARG A N 1
ATOM 669 C CA . ARG A 1 90 ? 13.445 -10.768 -9.280 1.00 90.88 90 ARG A CA 1
ATOM 670 C C . ARG A 1 90 ? 14.082 -10.327 -10.596 1.00 90.88 90 ARG A C 1
ATOM 672 O O . ARG A 1 90 ? 15.112 -9.657 -10.587 1.00 90.88 90 ARG A O 1
ATOM 679 N N . ASP A 1 91 ? 13.460 -10.715 -11.703 1.00 91.25 91 ASP A N 1
ATOM 680 C CA . ASP A 1 91 ? 14.004 -10.534 -13.056 1.00 91.25 91 ASP A CA 1
ATOM 681 C C . ASP A 1 91 ? 13.403 -9.314 -13.777 1.00 91.25 91 ASP A C 1
ATOM 683 O O . ASP A 1 91 ? 13.828 -8.946 -14.868 1.00 91.25 91 ASP A O 1
ATOM 687 N N . GLY A 1 92 ? 12.416 -8.673 -13.153 1.00 94.31 92 GLY A N 1
ATOM 688 C CA . GLY A 1 92 ? 11.696 -7.512 -13.658 1.00 94.31 92 GLY A CA 1
ATOM 689 C C . GLY A 1 92 ? 10.484 -7.218 -12.780 1.00 94.31 92 GLY A C 1
ATOM 690 O O . GLY A 1 92 ? 10.135 -8.012 -11.902 1.00 94.31 92 GLY A O 1
ATOM 691 N N . LEU A 1 93 ? 9.850 -6.069 -13.001 1.00 96.69 93 LEU A N 1
ATOM 692 C CA . LEU A 1 93 ? 8.605 -5.731 -12.323 1.00 96.69 93 LEU A CA 1
ATOM 693 C C . LEU A 1 93 ? 7.451 -6.534 -12.958 1.00 96.69 93 LEU A C 1
ATOM 695 O O . LEU A 1 93 ? 7.265 -6.451 -14.175 1.00 96.69 93 LEU A O 1
ATOM 699 N N . PRO A 1 94 ? 6.672 -7.313 -12.183 1.00 96.88 94 PRO A N 1
ATOM 700 C CA . PRO A 1 94 ? 5.436 -7.904 -12.684 1.00 96.88 94 PRO A CA 1
ATOM 701 C C . PRO A 1 94 ? 4.480 -6.820 -13.191 1.00 96.88 94 PRO A C 1
ATOM 703 O O . PRO A 1 94 ? 4.487 -5.704 -12.675 1.00 96.88 94 PRO A O 1
ATOM 706 N N . ALA A 1 95 ? 3.624 -7.153 -14.161 1.00 96.06 95 ALA A N 1
ATOM 707 C CA . ALA A 1 95 ? 2.600 -6.223 -14.626 1.00 96.06 95 ALA A CA 1
ATOM 708 C C . ALA A 1 95 ? 1.699 -5.794 -13.455 1.00 96.06 95 ALA A C 1
ATOM 710 O O . ALA A 1 95 ? 1.041 -6.627 -12.830 1.00 96.06 95 ALA A O 1
ATOM 711 N N . LEU A 1 96 ? 1.686 -4.495 -13.174 1.00 97.56 96 LEU A N 1
ATOM 712 C CA . LEU A 1 96 ? 0.886 -3.867 -12.138 1.00 97.56 96 LEU A CA 1
ATOM 713 C C . LEU A 1 96 ? -0.490 -3.482 -12.667 1.00 97.56 96 LEU A C 1
ATOM 715 O O . LEU A 1 96 ? -0.654 -3.002 -13.793 1.00 97.56 96 LEU A O 1
ATOM 719 N N . HIS A 1 97 ? -1.472 -3.595 -11.786 1.00 97.88 97 HIS A N 1
ATOM 720 C CA . HIS A 1 97 ? -2.830 -3.128 -11.989 1.00 97.88 97 HIS A CA 1
ATOM 721 C C . HIS A 1 97 ? -3.244 -2.204 -10.845 1.00 97.88 97 HIS A C 1
ATOM 723 O O . HIS A 1 97 ? -2.719 -2.250 -9.732 1.00 97.88 97 HIS A O 1
ATOM 729 N N . GLY A 1 98 ? -4.229 -1.344 -11.109 1.00 98.31 98 GLY A N 1
ATOM 730 C CA . GLY A 1 98 ? -4.800 -0.488 -10.073 1.00 98.31 98 GLY A CA 1
ATOM 731 C C . GLY A 1 98 ? -5.365 -1.316 -8.914 1.00 98.31 98 GLY A C 1
ATOM 732 O O . GLY A 1 98 ? -6.311 -2.085 -9.100 1.00 98.31 98 GLY A O 1
ATOM 733 N N . GLY A 1 99 ? -4.829 -1.099 -7.715 1.00 98.38 99 GLY A N 1
ATOM 734 C CA . GLY A 1 99 ? -5.172 -1.812 -6.488 1.00 98.38 99 GLY A CA 1
ATOM 735 C C . GLY A 1 99 ? -4.079 -2.740 -5.969 1.00 98.38 99 GLY A C 1
ATOM 736 O O . GLY A 1 99 ? -4.115 -3.072 -4.785 1.00 98.38 99 GLY A O 1
ATOM 737 N N . ASP A 1 100 ? -3.113 -3.120 -6.809 1.00 98.75 100 ASP A N 1
ATOM 738 C CA . ASP A 1 100 ? -1.992 -3.964 -6.392 1.00 98.75 100 ASP A CA 1
ATOM 739 C C . ASP A 1 100 ? -1.156 -3.277 -5.311 1.00 98.75 100 ASP A C 1
ATOM 741 O O . ASP A 1 100 ? -1.146 -2.050 -5.186 1.00 98.75 100 ASP A O 1
ATOM 745 N N . VAL A 1 101 ? -0.451 -4.067 -4.504 1.00 98.75 101 VAL A N 1
ATOM 746 C CA . VAL A 1 101 ? 0.399 -3.543 -3.425 1.00 98.75 101 VAL A CA 1
ATOM 747 C C . VAL A 1 101 ? 1.850 -3.874 -3.722 1.00 98.75 101 VAL A C 1
ATOM 749 O O . VAL A 1 101 ? 2.203 -5.041 -3.879 1.00 98.75 101 VAL A O 1
ATOM 752 N N . VAL A 1 102 ? 2.702 -2.857 -3.768 1.00 98.62 102 VAL A N 1
ATOM 753 C CA . VAL A 1 102 ? 4.137 -3.009 -4.025 1.00 98.62 102 VAL A CA 1
ATOM 754 C C . VAL A 1 102 ? 4.887 -2.986 -2.699 1.00 98.62 102 VAL A C 1
ATOM 756 O O . VAL A 1 102 ? 4.641 -2.127 -1.853 1.00 98.62 102 VAL A O 1
ATOM 759 N N . LEU A 1 103 ? 5.778 -3.959 -2.496 1.00 98.25 103 LEU A N 1
ATOM 760 C CA . LEU A 1 103 ? 6.622 -4.098 -1.310 1.00 98.25 103 LEU A CA 1
ATOM 761 C C . LEU A 1 103 ? 8.081 -3.868 -1.706 1.00 98.25 103 LEU A C 1
ATOM 763 O O . LEU A 1 103 ? 8.632 -4.619 -2.515 1.00 98.25 103 LEU A O 1
ATOM 767 N N . VAL A 1 104 ? 8.720 -2.877 -1.088 1.00 97.94 104 VAL A N 1
ATOM 768 C CA . VAL A 1 104 ? 10.107 -2.479 -1.367 1.00 97.94 104 VAL A CA 1
ATOM 769 C C . VAL A 1 104 ? 10.958 -2.528 -0.102 1.00 97.94 104 VAL A C 1
ATOM 771 O O . VAL A 1 104 ? 10.454 -2.356 1.010 1.00 97.94 104 VAL A O 1
ATOM 774 N N . GLY A 1 105 ? 12.265 -2.726 -0.260 1.00 96.31 105 GLY A N 1
ATOM 775 C CA . GLY A 1 105 ? 13.207 -2.706 0.859 1.00 96.31 105 GLY A CA 1
ATOM 776 C C . GLY A 1 105 ? 13.132 -3.942 1.765 1.00 96.31 105 GLY A C 1
ATOM 777 O O . GLY A 1 105 ? 12.583 -4.988 1.415 1.00 96.31 105 GLY A O 1
ATOM 778 N N . GLY A 1 106 ? 13.760 -3.837 2.935 1.00 93.25 106 GLY A N 1
ATOM 779 C CA . GLY A 1 106 ? 13.970 -4.933 3.880 1.00 93.25 106 GLY A CA 1
ATOM 780 C C . GLY A 1 106 ? 15.355 -5.583 3.782 1.00 93.25 106 GLY A C 1
ATOM 781 O O . GLY A 1 106 ? 16.208 -5.140 3.005 1.00 93.25 106 GLY A O 1
ATOM 782 N N . PRO A 1 107 ? 15.615 -6.629 4.590 1.00 91.94 107 PRO A N 1
ATOM 783 C CA . PRO A 1 107 ? 16.919 -7.289 4.648 1.00 91.94 107 PRO A CA 1
ATOM 784 C C . PRO A 1 107 ? 17.385 -7.778 3.269 1.00 91.94 107 PRO A C 1
ATOM 786 O O . PRO A 1 107 ? 16.771 -8.667 2.688 1.00 91.94 107 PRO A O 1
ATOM 789 N N . GLY A 1 108 ? 18.464 -7.188 2.741 1.00 91.19 108 GLY A N 1
ATOM 790 C CA . GLY A 1 108 ? 19.005 -7.497 1.407 1.00 91.19 108 GLY A CA 1
ATOM 791 C C . GLY A 1 108 ? 18.429 -6.677 0.239 1.00 91.19 108 GLY A C 1
ATOM 792 O O . GLY A 1 108 ? 18.869 -6.861 -0.893 1.00 91.19 108 GLY A O 1
ATOM 793 N N . TYR A 1 109 ? 17.499 -5.747 0.494 1.00 93.56 109 TYR A N 1
ATOM 794 C CA . TYR A 1 109 ? 16.754 -5.003 -0.538 1.00 93.56 109 TYR A CA 1
ATOM 795 C C . TYR A 1 109 ? 16.941 -3.474 -0.466 1.00 93.56 109 TYR A C 1
ATOM 797 O O . TYR A 1 109 ? 16.174 -2.724 -1.060 1.00 93.56 109 TYR A O 1
ATOM 805 N N . GLY A 1 110 ? 17.987 -2.988 0.210 1.00 90.62 110 GLY A N 1
ATOM 806 C CA . GLY A 1 110 ? 18.448 -1.597 0.056 1.00 90.62 110 GLY A CA 1
ATOM 807 C C . GLY A 1 110 ? 17.766 -0.542 0.934 1.00 90.62 110 GLY A C 1
ATOM 808 O O . GLY A 1 110 ? 17.789 0.631 0.587 1.00 90.62 110 GLY A O 1
ATOM 809 N N . GLY A 1 111 ? 17.176 -0.912 2.073 1.00 92.69 111 GLY A N 1
ATOM 810 C CA . GLY A 1 111 ? 16.615 0.065 3.014 1.00 92.69 111 GLY A CA 1
ATOM 811 C C . GLY A 1 111 ? 15.566 -0.530 3.951 1.00 92.69 111 GLY A C 1
ATOM 812 O O . GLY A 1 111 ? 15.364 -1.747 3.936 1.00 92.69 111 GLY A O 1
ATOM 813 N N . PRO A 1 112 ? 14.889 0.296 4.771 1.00 92.88 112 PRO A N 1
ATOM 814 C CA . PRO A 1 112 ? 13.741 -0.152 5.551 1.00 92.88 112 PRO A CA 1
ATOM 815 C C . PRO A 1 112 ? 12.604 -0.608 4.629 1.00 92.88 112 PRO A C 1
ATOM 817 O O . PRO A 1 112 ? 12.451 -0.100 3.516 1.00 92.88 112 PRO A O 1
ATOM 820 N N . GLU A 1 113 ? 11.810 -1.567 5.103 1.00 94.88 113 GLU A N 1
ATOM 821 C CA . GLU A 1 113 ? 10.629 -2.034 4.377 1.00 94.88 113 GLU A CA 1
ATOM 822 C C . GLU A 1 113 ? 9.609 -0.908 4.213 1.00 94.88 113 GLU A C 1
ATOM 824 O O . GLU A 1 113 ? 9.344 -0.141 5.142 1.00 94.88 113 GLU A O 1
ATOM 829 N N . HIS A 1 114 ? 9.004 -0.838 3.032 1.00 96.56 114 HIS A N 1
ATOM 830 C CA . HIS A 1 114 ? 7.907 0.071 2.740 1.00 96.56 114 HIS A CA 1
ATOM 831 C C . HIS A 1 114 ? 6.908 -0.583 1.794 1.00 96.56 114 HIS A C 1
ATOM 833 O O . HIS A 1 114 ? 7.272 -1.458 1.007 1.00 96.56 114 HIS A O 1
ATOM 839 N N . VAL A 1 115 ? 5.644 -0.174 1.900 1.00 97.69 115 VAL A N 1
ATOM 840 C CA . VAL A 1 115 ? 4.563 -0.695 1.062 1.00 97.69 115 VAL A CA 1
ATOM 841 C C . VAL A 1 115 ? 3.639 0.429 0.620 1.00 97.69 115 VAL A C 1
ATOM 843 O O . VAL A 1 115 ? 3.357 1.349 1.391 1.00 97.69 115 VAL A O 1
ATOM 846 N N . TRP A 1 116 ? 3.127 0.332 -0.597 1.00 98.56 116 TRP A N 1
ATOM 847 C CA . TRP A 1 116 ? 2.195 1.308 -1.153 1.00 98.56 116 TRP A CA 1
ATOM 848 C C . TRP A 1 116 ? 1.225 0.631 -2.122 1.00 98.56 116 TRP A C 1
ATOM 850 O O . TRP A 1 116 ? 1.466 -0.482 -2.587 1.00 98.56 116 TRP A O 1
ATOM 860 N N . THR A 1 117 ? 0.077 1.265 -2.365 1.00 98.75 117 THR A N 1
ATOM 861 C CA . THR A 1 117 ? -0.987 0.725 -3.234 1.00 98.75 117 THR A CA 1
ATOM 862 C C . THR A 1 117 ? -0.992 1.431 -4.580 1.00 98.75 117 THR A C 1
ATOM 864 O O . THR A 1 117 ? -1.027 2.657 -4.623 1.00 98.75 117 THR A O 1
ATOM 867 N N . VAL A 1 118 ? -0.997 0.675 -5.673 1.00 98.69 118 VAL A N 1
ATOM 868 C CA . VAL A 1 118 ? -1.045 1.181 -7.046 1.00 98.69 118 VAL A CA 1
ATOM 869 C C . VAL A 1 118 ? -2.389 1.863 -7.304 1.00 98.69 118 VAL A C 1
ATOM 871 O O . VAL A 1 118 ? -3.453 1.270 -7.128 1.00 98.69 118 VAL A O 1
ATOM 874 N N . LEU A 1 119 ? -2.356 3.113 -7.758 1.00 98.50 119 LEU A N 1
ATOM 875 C CA . LEU A 1 119 ? -3.533 3.890 -8.158 1.00 98.50 119 LEU A CA 1
ATOM 876 C C . LEU A 1 119 ? -3.681 4.001 -9.673 1.00 98.50 119 LEU A C 1
ATOM 878 O O . LEU A 1 119 ? -4.809 4.071 -10.169 1.00 98.50 119 LEU A O 1
ATOM 882 N N . ASP A 1 120 ? -2.556 4.087 -10.379 1.00 97.94 120 ASP A N 1
ATOM 883 C CA . ASP A 1 120 ? -2.485 4.204 -11.832 1.00 97.94 120 ASP A CA 1
ATOM 884 C C . ASP A 1 120 ? -1.177 3.586 -12.335 1.00 97.94 120 ASP A C 1
ATOM 886 O O . ASP A 1 120 ? -0.095 4.016 -11.934 1.00 97.94 120 ASP A O 1
ATOM 890 N N . ALA A 1 121 ? -1.300 2.583 -13.203 1.00 96.88 121 ALA A N 1
ATOM 891 C CA . ALA A 1 121 ? -0.191 1.864 -13.826 1.00 96.88 121 ALA A CA 1
ATOM 892 C C . ALA A 1 121 ? -0.118 2.096 -15.348 1.00 96.88 121 ALA A C 1
ATOM 894 O O . ALA A 1 121 ? 0.485 1.311 -16.075 1.00 96.88 121 ALA A O 1
ATOM 895 N N . THR A 1 122 ? -0.742 3.160 -15.863 1.00 95.81 122 THR A N 1
ATOM 896 C CA . THR A 1 122 ? -0.695 3.491 -17.300 1.00 95.81 122 THR A CA 1
ATOM 897 C C . THR A 1 122 ? 0.702 3.888 -17.785 1.00 95.81 122 THR A C 1
ATOM 899 O O . THR A 1 122 ? 0.982 3.752 -18.971 1.00 95.81 122 THR A O 1
ATOM 902 N N . GLY A 1 123 ? 1.592 4.320 -16.884 1.00 94.81 123 GLY A N 1
ATOM 903 C CA . GLY A 1 123 ? 2.985 4.672 -17.176 1.00 94.81 123 GLY A CA 1
ATOM 904 C C . GLY A 1 123 ? 3.987 3.513 -17.091 1.00 94.81 123 GLY A C 1
ATOM 905 O O . GLY A 1 123 ? 5.161 3.759 -16.832 1.00 94.81 123 GLY A O 1
ATOM 906 N N . GLN A 1 124 ? 3.561 2.256 -17.245 1.00 95.19 124 GLN A N 1
ATOM 907 C CA . GLN A 1 124 ? 4.495 1.127 -17.339 1.00 95.19 124 GLN A CA 1
ATOM 908 C C . GLN A 1 124 ? 5.249 1.136 -18.672 1.00 95.19 124 GLN A C 1
ATOM 910 O O . GLN A 1 124 ? 4.640 1.389 -19.707 1.00 95.19 124 GLN A O 1
ATOM 915 N N . ASP A 1 125 ? 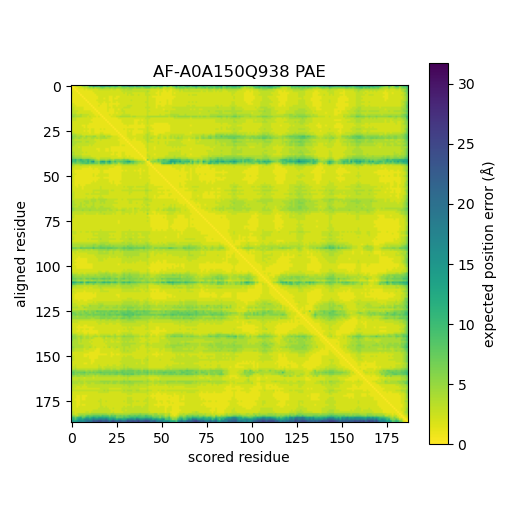6.542 0.804 -18.645 1.00 95.00 125 ASP A N 1
ATOM 916 C CA . ASP A 1 125 ? 7.430 0.859 -19.816 1.00 95.00 125 ASP A CA 1
ATOM 917 C C . ASP A 1 125 ? 7.525 2.268 -20.441 1.00 95.00 125 ASP A C 1
ATOM 919 O O . ASP A 1 125 ? 7.650 2.427 -21.657 1.00 95.00 125 ASP A O 1
ATOM 923 N N . TYR A 1 126 ? 7.468 3.299 -19.591 1.00 92.62 126 TYR A N 1
ATOM 924 C CA . TYR A 1 126 ? 7.600 4.710 -19.945 1.00 92.62 126 TYR A CA 1
ATOM 925 C C . TYR A 1 126 ? 8.588 5.419 -18.991 1.00 92.62 126 TYR A C 1
ATOM 927 O O . TYR A 1 126 ? 8.536 5.178 -17.785 1.00 92.62 126 TYR A O 1
ATOM 935 N N . PRO A 1 127 ? 9.459 6.330 -19.483 1.00 89.75 127 PRO A N 1
ATOM 936 C CA . PRO A 1 127 ? 9.578 6.787 -20.876 1.00 89.75 127 PRO A CA 1
ATOM 937 C C . PRO A 1 127 ? 10.217 5.764 -21.821 1.00 89.75 127 PRO A C 1
ATOM 939 O O . PRO A 1 127 ? 10.124 5.913 -23.037 1.00 89.75 127 PRO A O 1
ATOM 942 N N . GLU A 1 128 ? 10.829 4.719 -21.274 1.00 92.50 128 GLU A N 1
ATOM 943 C CA . GLU A 1 128 ? 11.451 3.632 -22.018 1.00 92.50 128 GLU A CA 1
ATOM 944 C C . GLU A 1 128 ? 11.130 2.277 -21.381 1.00 92.50 128 GLU A C 1
ATOM 946 O O . GLU A 1 128 ? 10.726 2.187 -20.219 1.00 92.50 128 GLU A O 1
ATOM 951 N N . ARG A 1 129 ? 11.310 1.207 -22.157 1.00 92.06 129 ARG A N 1
ATOM 952 C CA . ARG A 1 129 ? 11.010 -0.160 -21.726 1.00 92.06 129 ARG A CA 1
ATOM 953 C C . ARG A 1 129 ? 11.842 -0.544 -20.497 1.00 92.06 129 ARG A C 1
ATOM 955 O O . ARG A 1 129 ? 13.063 -0.430 -20.532 1.00 92.06 129 ARG A O 1
ATOM 962 N N . GLY A 1 130 ? 11.190 -1.074 -19.463 1.00 91.00 130 GLY A N 1
ATOM 963 C CA . GLY A 1 130 ? 11.813 -1.421 -18.183 1.00 91.00 130 GLY A CA 1
ATOM 964 C C . GLY A 1 130 ? 11.843 -0.287 -17.152 1.00 91.00 130 GLY A C 1
ATOM 965 O O . GLY A 1 130 ? 12.343 -0.505 -16.047 1.00 91.00 130 GLY A O 1
ATOM 966 N N . THR A 1 131 ? 11.299 0.886 -17.489 1.00 95.50 131 THR A N 1
ATOM 967 C CA . THR A 1 131 ? 11.044 1.990 -16.555 1.00 95.50 131 THR A CA 1
ATOM 968 C C . THR A 1 131 ? 9.541 2.164 -16.384 1.00 95.50 131 THR A C 1
ATOM 970 O O . THR A 1 131 ? 8.781 2.083 -17.345 1.00 95.50 131 THR A O 1
ATOM 973 N N . HIS A 1 132 ? 9.083 2.385 -15.157 1.00 97.19 132 HIS A N 1
ATOM 974 C CA . HIS A 1 132 ? 7.666 2.483 -14.835 1.00 97.19 132 HIS A CA 1
ATOM 975 C C . HIS A 1 132 ? 7.406 3.734 -13.998 1.00 97.19 132 HIS A C 1
ATOM 977 O O . HIS A 1 132 ? 7.935 3.859 -12.895 1.00 97.19 132 HIS A O 1
ATOM 983 N N . LEU A 1 133 ? 6.558 4.634 -14.498 1.00 97.88 133 LEU A N 1
ATOM 984 C CA . LEU A 1 133 ? 6.040 5.779 -13.749 1.00 97.88 133 LEU A CA 1
ATOM 985 C C . LEU A 1 133 ? 4.649 5.442 -13.210 1.00 97.88 133 LEU A C 1
ATOM 987 O O . LEU A 1 133 ? 3.655 5.474 -13.938 1.00 97.88 133 LEU A O 1
ATOM 991 N N . ILE A 1 134 ? 4.584 5.092 -11.929 1.00 98.31 134 ILE A N 1
ATOM 992 C CA . ILE A 1 134 ? 3.385 4.554 -11.286 1.00 98.31 134 ILE A CA 1
ATOM 993 C C . ILE A 1 134 ? 2.886 5.535 -10.237 1.00 98.31 134 ILE A C 1
ATOM 995 O O . ILE A 1 134 ? 3.635 5.940 -9.350 1.00 98.31 134 ILE A O 1
ATOM 999 N N . TRP A 1 135 ? 1.605 5.898 -10.285 1.00 98.44 135 TRP A N 1
ATOM 1000 C CA . TRP A 1 135 ? 1.005 6.621 -9.166 1.00 98.44 135 TRP A CA 1
ATOM 1001 C C . TRP A 1 135 ? 0.614 5.637 -8.075 1.00 98.44 135 TRP A C 1
ATOM 1003 O O . TRP A 1 135 ? -0.163 4.710 -8.313 1.00 98.44 135 TRP A O 1
ATOM 1013 N N . GLY A 1 136 ? 1.133 5.868 -6.875 1.00 98.25 136 GLY A N 1
ATOM 1014 C CA . GLY A 1 136 ? 0.890 5.084 -5.675 1.00 98.25 136 GLY A CA 1
ATOM 1015 C C . GLY A 1 136 ? 0.207 5.891 -4.573 1.00 98.25 136 GLY A C 1
ATOM 1016 O O . GLY A 1 136 ? 0.176 7.125 -4.596 1.00 98.25 136 GLY A O 1
ATOM 1017 N N . LEU A 1 137 ? -0.365 5.174 -3.607 1.00 98.44 137 LEU A N 1
ATOM 1018 C CA . LEU A 1 137 ? -0.801 5.696 -2.318 1.00 98.44 137 LEU A CA 1
ATOM 1019 C C . LEU A 1 137 ? 0.107 5.150 -1.215 1.00 98.44 137 LEU A C 1
ATOM 1021 O O . LEU A 1 137 ? 0.065 3.958 -0.892 1.00 98.44 137 LEU A O 1
ATOM 1025 N N . ASP A 1 138 ? 0.868 6.040 -0.595 1.00 97.81 138 ASP A N 1
ATOM 1026 C CA . ASP A 1 138 ? 1.757 5.738 0.514 1.00 97.81 138 ASP A CA 1
ATOM 1027 C C . ASP A 1 138 ? 1.077 6.034 1.845 1.00 97.81 138 ASP A C 1
ATOM 1029 O O . ASP A 1 138 ? 0.630 7.153 2.100 1.00 97.81 138 ASP A O 1
ATOM 1033 N N . GLY A 1 139 ? 1.074 5.054 2.745 1.00 94.81 139 GLY A N 1
ATOM 1034 C CA . GLY A 1 139 ? 0.804 5.293 4.161 1.00 94.81 139 GLY A CA 1
ATOM 1035 C C . GLY A 1 139 ? 2.082 5.603 4.942 1.00 94.81 139 GLY A C 1
ATOM 1036 O O . GLY A 1 139 ? 3.187 5.245 4.533 1.00 94.81 139 GLY A O 1
ATOM 1037 N N . GLY A 1 140 ? 1.936 6.234 6.107 1.00 89.25 140 GLY A N 1
ATOM 1038 C CA . GLY A 1 140 ? 3.037 6.439 7.056 1.00 89.25 140 GLY A CA 1
ATOM 1039 C C . GLY A 1 140 ? 4.041 7.524 6.660 1.00 89.25 140 GLY A C 1
ATOM 1040 O O . GLY A 1 140 ? 5.076 7.648 7.313 1.00 89.25 140 GLY A O 1
ATOM 1041 N N . GLN A 1 141 ? 3.739 8.318 5.630 1.00 92.44 141 GLN A N 1
ATOM 1042 C CA . GLN A 1 141 ? 4.535 9.492 5.270 1.00 92.44 141 GLN A CA 1
ATOM 1043 C C . GLN A 1 141 ? 4.421 10.545 6.371 1.00 92.44 141 GLN A C 1
ATOM 1045 O O . GLN A 1 141 ? 3.395 10.616 7.042 1.00 92.44 141 GLN A O 1
ATOM 1050 N N . LYS A 1 142 ? 5.443 11.378 6.566 1.00 92.88 142 LYS A N 1
ATOM 1051 C CA . LYS A 1 142 ? 5.367 12.493 7.519 1.00 92.88 142 LYS A CA 1
ATOM 1052 C C . LYS A 1 142 ? 4.869 13.751 6.819 1.00 92.88 142 LYS A C 1
ATOM 1054 O O . LYS A 1 142 ? 5.332 14.060 5.725 1.00 92.88 142 LYS A O 1
ATOM 1059 N N . ASP A 1 143 ? 3.931 14.449 7.442 1.00 93.19 143 ASP A N 1
ATOM 1060 C CA . ASP A 1 143 ? 3.511 15.781 7.012 1.00 93.19 143 ASP A CA 1
ATOM 1061 C C . ASP A 1 143 ? 4.464 16.879 7.526 1.00 93.19 143 ASP A C 1
ATOM 1063 O O . ASP A 1 143 ? 5.507 16.597 8.121 1.00 93.19 143 ASP A O 1
ATOM 1067 N N . GLU A 1 144 ? 4.094 18.144 7.314 1.00 94.81 144 GLU A N 1
ATOM 1068 C CA . GLU A 1 144 ? 4.852 19.323 7.762 1.00 94.81 144 GLU A CA 1
ATOM 1069 C C . GLU A 1 144 ? 5.012 19.402 9.291 1.00 94.81 144 GLU A C 1
ATOM 1071 O O . GLU A 1 144 ? 5.941 20.037 9.785 1.00 94.81 144 GLU A O 1
ATOM 1076 N N . LEU A 1 145 ? 4.140 18.727 10.047 1.00 93.56 145 LEU A N 1
ATOM 1077 C CA . LEU A 1 145 ? 4.197 18.634 11.507 1.00 93.56 145 LEU A CA 1
ATOM 1078 C C . LEU A 1 145 ? 4.964 17.388 11.980 1.00 93.56 145 LEU A C 1
ATOM 1080 O O . LEU A 1 145 ? 5.051 17.126 13.181 1.00 93.56 145 LEU A O 1
ATOM 1084 N N . GLY A 1 146 ? 5.520 16.602 11.055 1.00 93.62 146 GLY A N 1
ATOM 1085 C CA . GLY A 1 146 ? 6.282 15.394 11.349 1.00 93.62 146 GLY A CA 1
ATOM 1086 C C . GLY A 1 146 ? 5.430 14.194 11.771 1.00 93.62 146 GLY A C 1
ATOM 1087 O O . GLY A 1 146 ? 5.996 13.191 12.222 1.00 93.62 146 GLY A O 1
ATOM 1088 N N . VAL A 1 147 ? 4.100 14.261 11.631 1.00 94.00 147 VAL A N 1
ATOM 1089 C CA . VAL A 1 147 ? 3.178 13.180 12.014 1.00 94.00 147 VAL A CA 1
ATOM 1090 C C . VAL A 1 147 ? 2.730 12.366 10.803 1.00 94.00 147 VAL A C 1
ATOM 1092 O O . VAL A 1 147 ? 2.796 12.826 9.665 1.00 94.00 147 VAL A O 1
ATOM 1095 N N . GLN A 1 148 ? 2.303 11.120 11.037 1.00 95.19 148 GLN A N 1
ATOM 1096 C CA . GLN A 1 148 ? 1.967 10.208 9.944 1.00 95.19 148 GLN A CA 1
ATOM 1097 C C . GLN A 1 148 ? 0.716 10.643 9.173 1.00 95.19 148 GLN A C 1
ATOM 1099 O O . GLN A 1 148 ? -0.294 11.056 9.751 1.00 95.19 148 GLN A O 1
ATOM 1104 N N . CYS A 1 149 ? 0.788 10.480 7.858 1.00 96.62 149 CYS A N 1
ATOM 1105 C CA . CYS A 1 149 ? -0.260 10.762 6.900 1.00 96.62 149 CYS A CA 1
ATOM 1106 C C . CYS A 1 149 ? -0.205 9.792 5.711 1.00 96.62 149 CYS A C 1
ATOM 1108 O O . CYS A 1 149 ? 0.714 8.978 5.561 1.00 96.62 149 CYS A O 1
ATOM 1110 N N . VAL A 1 150 ? -1.240 9.880 4.887 1.00 97.69 150 VAL A N 1
ATOM 1111 C CA . VAL A 1 150 ? -1.403 9.190 3.617 1.00 97.69 150 VAL A CA 1
ATOM 1112 C C . VAL A 1 150 ? -1.204 10.205 2.499 1.00 97.69 150 VAL A C 1
ATOM 1114 O O . VAL A 1 150 ? -1.751 11.315 2.556 1.00 97.69 150 VAL A O 1
ATOM 1117 N N . ARG A 1 151 ? -0.404 9.848 1.496 1.00 97.62 151 ARG A N 1
ATOM 1118 C CA . ARG A 1 151 ? -0.108 10.722 0.360 1.00 97.62 151 ARG A CA 1
ATOM 1119 C C . ARG A 1 151 ? -0.086 9.943 -0.936 1.00 97.62 151 ARG A C 1
ATOM 1121 O O . ARG A 1 151 ? 0.444 8.839 -0.992 1.00 97.62 151 ARG A O 1
ATOM 1128 N N . ARG A 1 152 ? -0.617 10.556 -1.987 1.00 97.62 152 ARG A N 1
ATOM 1129 C CA . ARG A 1 152 ? -0.339 10.125 -3.354 1.00 97.62 152 ARG A CA 1
ATOM 1130 C C . ARG A 1 152 ? 1.052 10.564 -3.772 1.00 97.62 152 ARG A C 1
ATOM 1132 O O . ARG A 1 152 ? 1.426 11.718 -3.559 1.00 97.62 152 ARG A O 1
ATOM 1139 N N . ARG A 1 153 ? 1.793 9.659 -4.399 1.00 97.56 153 ARG A N 1
ATOM 1140 C CA . ARG A 1 153 ? 3.126 9.927 -4.939 1.00 97.56 153 ARG A CA 1
ATOM 1141 C C . ARG A 1 153 ? 3.299 9.229 -6.276 1.00 97.56 153 ARG A C 1
ATOM 1143 O O . ARG A 1 153 ? 2.645 8.230 -6.558 1.00 97.56 153 ARG A O 1
ATOM 1150 N N . MET A 1 154 ? 4.172 9.789 -7.099 1.00 97.94 154 MET A N 1
ATOM 1151 C CA . MET A 1 154 ? 4.674 9.103 -8.279 1.00 97.94 154 MET A CA 1
ATOM 1152 C C . MET A 1 154 ? 5.913 8.308 -7.870 1.00 97.94 154 MET A C 1
ATOM 1154 O O . MET A 1 154 ? 6.809 8.858 -7.226 1.00 97.94 154 MET A O 1
ATOM 1158 N N . HIS A 1 155 ? 5.938 7.038 -8.246 1.00 98.00 155 HIS A N 1
ATOM 1159 C CA . HIS A 1 155 ? 7.065 6.133 -8.108 1.00 98.00 155 HIS A CA 1
ATOM 1160 C C . HIS A 1 155 ? 7.680 5.927 -9.482 1.00 98.00 155 HIS A C 1
ATOM 1162 O O . HIS A 1 155 ? 6.975 5.594 -10.435 1.00 98.00 155 HIS A O 1
ATOM 1168 N N . GLU A 1 156 ? 8.987 6.126 -9.570 1.00 97.88 156 GLU A N 1
ATOM 1169 C CA . GLU A 1 156 ? 9.780 5.727 -10.722 1.00 97.88 156 GLU A CA 1
ATOM 1170 C C . GLU A 1 156 ? 10.466 4.412 -10.365 1.00 97.88 156 GLU A C 1
ATOM 1172 O O . GLU A 1 156 ? 11.293 4.363 -9.453 1.00 97.88 156 GLU A O 1
ATOM 1177 N N . ILE A 1 157 ? 10.067 3.341 -11.048 1.00 97.81 157 ILE A N 1
ATOM 1178 C CA . ILE A 1 157 ? 10.584 1.994 -10.823 1.00 97.81 157 ILE A CA 1
ATOM 1179 C C . ILE A 1 157 ? 11.375 1.575 -12.050 1.00 97.81 157 ILE A C 1
ATOM 1181 O O . ILE A 1 157 ? 10.817 1.533 -13.144 1.00 97.81 157 ILE A O 1
ATOM 1185 N N . ALA A 1 158 ? 12.651 1.241 -11.882 1.00 96.56 158 ALA A N 1
ATOM 1186 C CA . ALA A 1 158 ? 13.510 0.881 -13.007 1.00 96.56 158 ALA A CA 1
ATOM 1187 C C . ALA A 1 158 ? 14.564 -0.171 -12.645 1.00 96.56 158 ALA A C 1
ATOM 1189 O O . ALA A 1 158 ? 14.886 -0.386 -11.474 1.00 96.56 158 ALA A O 1
ATOM 1190 N N . GLY A 1 159 ? 15.141 -0.791 -13.676 1.00 92.81 159 GLY A N 1
ATOM 1191 C CA . GLY A 1 159 ? 16.279 -1.703 -13.562 1.00 92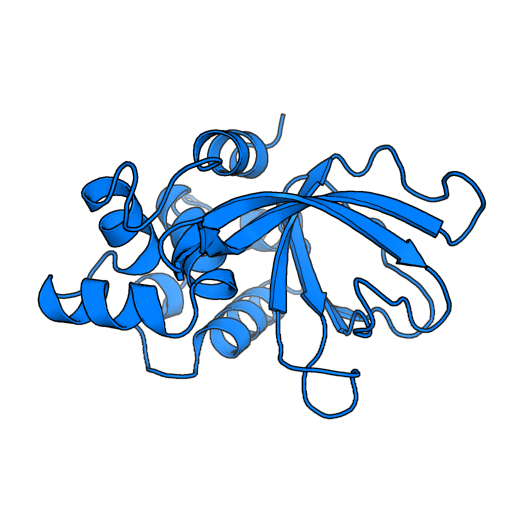.81 159 GLY A CA 1
ATOM 1192 C C . GLY A 1 159 ? 15.914 -3.160 -13.266 1.00 92.81 159 GLY A C 1
ATOM 1193 O O . GLY A 1 159 ? 14.748 -3.534 -13.156 1.00 92.81 159 GLY A O 1
ATOM 1194 N N . VAL A 1 160 ? 16.949 -4.001 -13.161 1.00 91.19 160 VAL A N 1
ATOM 1195 C CA . VAL A 1 160 ? 16.837 -5.431 -12.835 1.00 91.19 160 VAL A CA 1
ATOM 1196 C C . VAL A 1 160 ? 17.905 -5.788 -11.787 1.00 91.19 160 VAL A C 1
ATOM 1198 O O . VAL A 1 160 ? 19.097 -5.733 -12.100 1.00 91.19 160 VAL A O 1
ATOM 1201 N N . PRO A 1 161 ? 17.527 -6.144 -10.544 1.00 91.56 161 PRO A N 1
ATOM 1202 C CA . PRO A 1 161 ? 16.159 -6.142 -10.024 1.00 91.56 161 PRO A CA 1
ATOM 1203 C C . PRO A 1 161 ? 15.569 -4.717 -9.980 1.00 91.56 161 PRO A C 1
ATOM 1205 O O . PRO A 1 161 ? 16.329 -3.767 -9.782 1.00 91.56 161 PRO A O 1
ATOM 1208 N N . PRO A 1 162 ? 14.244 -4.561 -10.142 1.00 95.19 162 PRO A N 1
ATOM 1209 C CA . PRO A 1 162 ? 13.564 -3.268 -10.098 1.00 95.19 162 PRO A CA 1
ATOM 1210 C C . PRO A 1 162 ? 13.813 -2.525 -8.783 1.00 95.19 162 PRO A C 1
ATOM 1212 O O . PRO A 1 162 ? 13.786 -3.115 -7.700 1.00 95.19 162 PRO A O 1
ATOM 1215 N N . VAL A 1 163 ? 14.038 -1.216 -8.877 1.00 97.19 163 VAL A N 1
ATOM 1216 C CA . VAL A 1 163 ? 14.327 -0.311 -7.757 1.00 97.19 163 VAL A CA 1
ATOM 1217 C C . VAL A 1 163 ? 13.335 0.847 -7.752 1.00 97.19 163 VAL A C 1
ATOM 1219 O O . VAL A 1 163 ? 13.116 1.455 -8.789 1.00 97.19 163 VAL A O 1
ATOM 1222 N N . ASP A 1 164 ? 12.793 1.164 -6.578 1.00 97.25 164 ASP A N 1
ATOM 1223 C CA . ASP A 1 164 ? 11.900 2.286 -6.276 1.00 97.25 164 ASP A CA 1
ATOM 1224 C C . ASP A 1 164 ? 12.487 3.083 -5.101 1.00 97.25 164 ASP A C 1
ATOM 1226 O O . ASP A 1 164 ? 12.667 2.548 -3.998 1.00 97.25 164 ASP A O 1
ATOM 1230 N N . ASP A 1 165 ? 12.818 4.356 -5.334 1.00 93.81 165 ASP A N 1
ATOM 1231 C CA . ASP A 1 165 ? 13.365 5.263 -4.311 1.00 93.81 165 ASP A CA 1
ATOM 1232 C C . ASP A 1 165 ? 14.570 4.640 -3.568 1.00 93.81 165 ASP A C 1
ATOM 1234 O O . ASP A 1 165 ? 14.610 4.520 -2.341 1.00 93.81 165 ASP A O 1
ATOM 1238 N N . GLY A 1 166 ? 15.523 4.114 -4.348 1.00 95.19 166 GLY A N 1
ATOM 1239 C CA . GLY A 1 166 ? 16.749 3.470 -3.857 1.00 95.19 166 GLY A CA 1
ATOM 1240 C C . GLY A 1 166 ? 16.567 2.079 -3.232 1.00 95.19 166 GLY A C 1
ATOM 1241 O O . GLY A 1 166 ? 17.558 1.434 -2.884 1.00 95.19 166 GLY A O 1
ATOM 1242 N N . ARG A 1 167 ? 15.331 1.581 -3.114 1.00 96.88 167 ARG A N 1
ATOM 1243 C CA . ARG A 1 167 ? 15.008 0.272 -2.530 1.00 96.88 167 ARG A CA 1
ATOM 1244 C C . ARG A 1 167 ? 14.596 -0.704 -3.616 1.00 96.88 167 ARG A C 1
ATOM 1246 O O . ARG A 1 167 ? 13.814 -0.373 -4.495 1.00 96.88 167 ARG A O 1
ATOM 1253 N N . ARG A 1 168 ? 15.073 -1.940 -3.540 1.00 97.56 168 ARG A N 1
ATOM 1254 C CA . ARG A 1 168 ? 14.656 -2.989 -4.475 1.00 97.56 168 ARG A CA 1
ATOM 1255 C C . ARG A 1 168 ? 13.203 -3.367 -4.210 1.00 97.56 168 ARG A C 1
ATOM 1257 O O . ARG A 1 168 ? 12.827 -3.582 -3.053 1.00 97.56 168 ARG A O 1
ATOM 1264 N N . VAL A 1 169 ? 12.417 -3.489 -5.273 1.00 97.88 169 VAL A N 1
ATOM 1265 C CA . VAL A 1 169 ? 11.095 -4.107 -5.220 1.00 97.88 169 VAL A CA 1
ATOM 1266 C C . VAL A 1 169 ? 11.295 -5.590 -4.943 1.00 97.88 169 VAL A C 1
ATOM 1268 O O . VAL A 1 169 ? 12.063 -6.268 -5.620 1.00 97.88 169 VAL A O 1
ATOM 1271 N N . ARG A 1 170 ? 10.632 -6.088 -3.903 1.00 96.38 170 ARG A N 1
ATOM 1272 C CA . ARG A 1 170 ? 10.713 -7.490 -3.492 1.00 96.38 170 ARG A CA 1
ATOM 1273 C C . ARG A 1 170 ? 9.515 -8.267 -4.012 1.00 96.38 170 ARG A C 1
ATOM 1275 O O . ARG A 1 170 ? 9.678 -9.299 -4.659 1.00 96.38 170 ARG A O 1
ATOM 1282 N N . TRP A 1 171 ? 8.319 -7.749 -3.741 1.00 98.06 171 TRP A N 1
ATOM 1283 C CA . TRP A 1 171 ? 7.068 -8.394 -4.119 1.00 98.06 171 TRP A CA 1
ATOM 1284 C C . TRP A 1 171 ? 6.041 -7.395 -4.636 1.00 98.06 171 TRP A C 1
ATOM 1286 O O . TRP A 1 171 ? 5.985 -6.252 -4.182 1.00 98.06 171 TRP A O 1
ATOM 1296 N N . VAL A 1 172 ? 5.184 -7.888 -5.521 1.00 98.50 172 VAL A N 1
ATOM 1297 C CA . VAL A 1 172 ? 3.890 -7.298 -5.857 1.00 98.50 172 VAL A CA 1
ATOM 1298 C C . VAL A 1 172 ? 2.811 -8.234 -5.324 1.00 98.50 172 VAL A C 1
ATOM 1300 O O . VAL A 1 172 ? 2.914 -9.451 -5.471 1.00 98.50 172 VAL A O 1
ATOM 130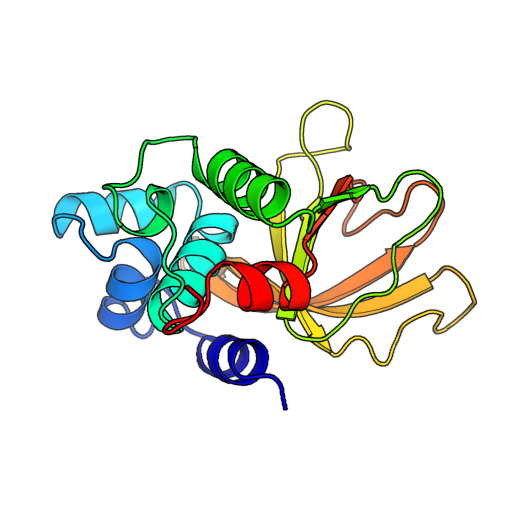3 N N . ILE A 1 173 ? 1.791 -7.682 -4.678 1.00 98.75 173 ILE A N 1
ATOM 1304 C CA . ILE A 1 173 ? 0.587 -8.414 -4.289 1.00 98.75 173 ILE A CA 1
ATOM 1305 C C . ILE A 1 173 ? -0.506 -8.085 -5.306 1.00 98.75 173 ILE A C 1
ATOM 1307 O O . ILE A 1 173 ? -0.966 -6.943 -5.336 1.00 98.75 173 ILE A O 1
ATOM 1311 N N . ASP A 1 174 ? -0.929 -9.084 -6.086 1.00 98.62 174 ASP A N 1
ATOM 1312 C CA . ASP A 1 174 ? -2.093 -9.007 -6.981 1.00 98.62 174 ASP A CA 1
ATOM 1313 C C . ASP A 1 174 ? -3.366 -8.876 -6.135 1.00 98.62 174 ASP A C 1
ATOM 1315 O O . ASP A 1 174 ? -3.871 -9.846 -5.554 1.00 98.62 174 ASP A O 1
ATOM 1319 N N . PHE A 1 175 ? -3.909 -7.663 -6.045 1.00 98.31 175 PHE A N 1
ATOM 1320 C CA . PHE A 1 175 ? -5.113 -7.446 -5.251 1.00 98.31 175 PHE A CA 1
ATOM 1321 C C . PHE A 1 175 ? -6.339 -8.119 -5.871 1.00 98.31 175 PHE A C 1
ATOM 1323 O O . PHE A 1 175 ? -7.245 -8.525 -5.145 1.00 98.31 175 PHE A O 1
ATOM 1330 N N . GLY A 1 176 ? -6.376 -8.291 -7.192 1.00 97.75 176 GLY A N 1
ATOM 1331 C CA . GLY A 1 176 ? -7.432 -9.041 -7.861 1.00 97.75 176 GLY A CA 1
ATOM 1332 C C . GLY A 1 176 ? -7.491 -10.492 -7.380 1.00 97.75 176 GLY A C 1
ATOM 1333 O O . GLY A 1 176 ? -8.583 -11.002 -7.119 1.00 97.75 176 GLY A O 1
ATOM 1334 N N . ALA A 1 177 ? -6.340 -11.147 -7.206 1.00 97.94 177 ALA A N 1
ATOM 1335 C CA . ALA A 1 177 ? -6.253 -12.488 -6.624 1.00 97.94 177 ALA A CA 1
ATOM 1336 C C . ALA A 1 177 ? -6.676 -12.510 -5.147 1.00 97.94 177 ALA A C 1
ATOM 1338 O O . ALA A 1 177 ? -7.498 -13.344 -4.758 1.00 97.94 177 ALA A O 1
ATOM 1339 N N . VAL A 1 178 ? -6.205 -11.547 -4.345 1.00 98.31 178 VAL A N 1
ATOM 1340 C CA . VAL A 1 178 ? -6.635 -11.389 -2.942 1.00 98.31 178 VAL A CA 1
ATOM 1341 C C . VAL A 1 178 ? -8.156 -11.224 -2.846 1.00 98.31 178 VAL A C 1
ATOM 1343 O O . VAL A 1 178 ? -8.800 -11.897 -2.041 1.00 98.31 178 VAL A O 1
ATOM 1346 N N . TRP A 1 179 ? -8.742 -10.365 -3.682 1.00 97.38 179 TRP A N 1
ATOM 1347 C CA . TRP A 1 179 ? -10.179 -10.112 -3.722 1.00 97.38 179 TRP A CA 1
ATOM 1348 C C . TRP A 1 179 ? -10.961 -11.365 -4.102 1.00 97.38 179 TRP A C 1
ATOM 1350 O O . TRP A 1 179 ? -11.880 -11.747 -3.386 1.00 97.38 179 TRP A O 1
ATOM 1360 N N . ARG A 1 180 ? -10.570 -12.059 -5.179 1.00 96.75 180 ARG A N 1
ATOM 1361 C CA . ARG A 1 180 ? -11.231 -13.306 -5.601 1.00 96.75 180 ARG A CA 1
ATOM 1362 C C . ARG A 1 180 ? -11.255 -14.363 -4.501 1.00 96.75 180 ARG A C 1
ATOM 1364 O O . ARG A 1 180 ? -12.204 -15.132 -4.446 1.00 96.75 180 ARG A O 1
ATOM 1371 N N . ARG A 1 181 ? -10.226 -14.414 -3.650 1.00 97.12 181 ARG A N 1
ATOM 1372 C CA . ARG A 1 181 ? -10.135 -15.407 -2.577 1.00 97.12 181 ARG A CA 1
ATOM 1373 C C . ARG A 1 181 ? -10.895 -15.012 -1.314 1.00 97.12 181 ARG A C 1
ATOM 1375 O O . ARG A 1 181 ? -11.451 -15.887 -0.661 1.00 97.12 181 ARG A O 1
ATOM 1382 N N . TRP A 1 182 ? -10.870 -13.733 -0.945 1.00 96.69 182 TRP A N 1
ATOM 1383 C CA . TRP A 1 182 ? -11.288 -13.283 0.388 1.00 96.69 182 TRP A CA 1
ATOM 1384 C C . TRP A 1 182 ? -12.448 -12.283 0.384 1.00 96.69 182 TRP A C 1
ATOM 1386 O O . TRP A 1 182 ? -12.807 -11.788 1.452 1.00 96.69 182 TRP A O 1
ATOM 1396 N N . ALA A 1 183 ? -13.018 -11.926 -0.768 1.00 94.44 183 ALA A N 1
ATOM 1397 C CA . ALA A 1 183 ? -14.165 -11.022 -0.819 1.00 94.44 183 ALA A CA 1
ATOM 1398 C C . ALA A 1 183 ? -15.391 -11.603 -0.084 1.00 94.44 183 ALA A C 1
ATOM 1400 O O . ALA A 1 183 ? -15.529 -12.823 0.038 1.00 94.44 183 ALA A O 1
ATOM 1401 N N . PRO A 1 184 ? -16.311 -10.750 0.403 1.00 88.81 184 PRO A N 1
ATOM 1402 C CA . PRO A 1 184 ? -17.588 -11.212 0.935 1.00 88.81 184 PRO A CA 1
ATOM 1403 C C . PRO A 1 184 ? -18.336 -12.095 -0.073 1.00 88.81 184 PRO A C 1
ATOM 1405 O O . PRO A 1 184 ? -18.443 -11.733 -1.244 1.00 88.81 184 PRO A O 1
ATOM 1408 N N . GLY A 1 185 ? -18.895 -13.214 0.393 1.00 82.62 185 GLY A N 1
ATOM 1409 C CA . GLY A 1 185 ? -19.710 -14.106 -0.442 1.00 82.62 185 GLY A CA 1
ATOM 1410 C C . GLY A 1 185 ? -18.921 -15.051 -1.352 1.00 82.62 185 GLY A C 1
ATOM 1411 O O . GLY A 1 185 ? -19.507 -15.631 -2.260 1.00 82.62 185 GLY A O 1
ATOM 1412 N N . VAL A 1 186 ? -17.612 -15.195 -1.131 1.00 68.88 186 VAL A N 1
ATOM 1413 C CA . VAL A 1 186 ? -16.814 -16.295 -1.685 1.00 68.88 186 VAL A CA 1
ATOM 1414 C C . VAL A 1 186 ? -16.855 -17.449 -0.674 1.00 68.88 186 VAL A C 1
ATOM 1416 O O . VAL A 1 186 ? -16.367 -17.277 0.444 1.00 68.88 186 VAL A O 1
ATOM 1419 N N . ASP A 1 187 ? -17.487 -18.565 -1.055 1.00 51.09 187 ASP A N 1
ATOM 1420 C CA . ASP A 1 187 ? -17.603 -19.804 -0.258 1.00 51.09 187 ASP A CA 1
ATOM 1421 C C . ASP A 1 187 ? -16.289 -20.610 -0.212 1.00 51.09 187 ASP A C 1
ATOM 1423 O O . ASP A 1 187 ? -15.623 -20.755 -1.269 1.00 51.09 187 ASP A O 1
#

Sequence (187 aa):
MSPIVELARSLDGMGMSSARERYLGLVGDGEIPQRARELATLSGCALVVRGMWRALGLQHPILRAPYRTGRAVADLVEIARGAEALLEARDGLPALHGGDVVLVGGPGYGGPEHVWTVLDATGQDYPERGTHLIWGLDGGQKDELGVQCVRRRMHEIAGVPPVDDGRRVRWVIDFGAVWRRWAPGVD

Organism: Sorangium cellulosum (NCBI:txid56)

Solvent-accessible surface area (backbone atoms only — not comparable to full-atom values): 9728 Å² total; per-residue (Å²): 132,51,69,59,29,55,54,54,62,73,41,49,70,32,13,68,92,33,63,38,69,63,37,37,46,38,53,17,62,92,50,57,74,70,55,14,56,54,44,54,75,73,48,29,20,37,26,40,53,53,23,53,44,47,76,74,42,44,68,44,71,78,72,75,44,78,85,60,88,96,33,51,61,60,52,52,51,52,54,22,53,78,30,76,12,65,42,71,17,62,85,33,73,68,92,69,47,56,38,21,36,45,33,27,25,28,97,94,21,62,46,75,66,48,36,33,32,29,55,38,48,86,31,57,48,33,98,44,82,64,23,27,42,29,35,29,40,33,30,44,41,63,49,100,85,67,41,32,22,26,39,71,45,80,41,59,34,35,57,75,53,17,28,42,89,77,11,26,39,50,35,37,32,42,38,70,38,34,43,70,60,25,34,76,91,57,1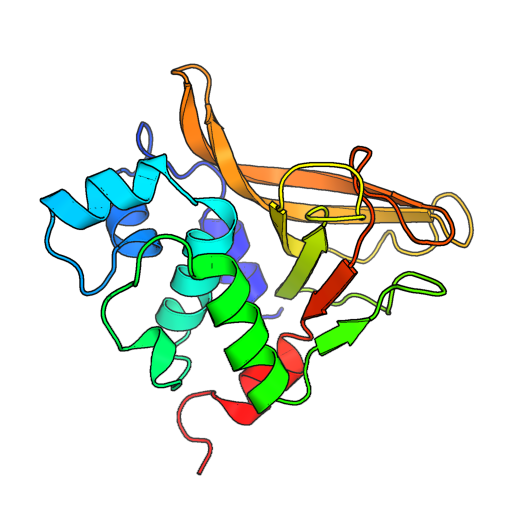32

pLDDT: mean 95.1, std 5.29, range [51.09, 98.75]

Foldseek 3Di:
DDPLLVVLVVQAPDACVHVNVVLLCQLFPPHDSVVSVVSQQAAFFLSNLLSSCVVQPFADPLSVDGDDPPCSVVSVVVLLVVLVFKDFLAFADDQDDQFKKWWWDDDPWFDDIGIWGFNDFPQACPPHHQWTFTWTWGWQDQDPVGGTGIHIDTWIWGDGSIDTPRTGTTIMGRVVSSCQCGGPPND

Nearest PDB structures (foldseek):
  6nf8-assembly1_Q  TM=2.291E-01  e=2.175E+00  Bos taurus
  6sgb-assembly1_CQ  TM=3.857E-01  e=9.449E+00  Trypanosoma brucei brucei
  7w13-assembly1_A  TM=1.702E-01  e=3.691E+00  Pyropia yezoensis

Secondary structure (DSSP, 8-state):
--HHHHHHHTTTT-BSSSSHHHHHHHHHTTS-HHHHHHHHHH-HHHHHHHHHHHHTT---HHHHSPPPTT-HHHHHHHHHHHTT-EEE-SSSPPPP-TT-EEEEEETTTTEEEEEEEEEEEEEET-SSTTEEEEEEEEEEEE-TTS-EEEEEEEEEEETTTTEETTEEEEEEE-HHHHHHHHSTT--